Protein AF-A0A238BPV9-F1 (afdb_monomer_lite)

Sequence (328 aa):
MHSPPRKTTVKEQADWKIPPCISNWKNPKGFTIALDKRLAADGRGLQQVHINENFAKLAESLYLADRTAREAVETRAQMERRVAQNKKVEQEEKMRAMAAKARLISRFSENVKEMNLLKMIAQERTILKKVHEDDSVNQEARERDQIRRDRLDEHRRERNIARNNPDKLDRFKKGRERDISEKIALGLPDARARHHETQFDQRLFDQSKGLDSGGIDDETYSAYDKPWRAQDNIQQHIYRPSKNLDKDLYGDDLDRIISTNRFVPDKGFSGTEPGAARNVGPVEFEKEEEDIFGLGQLLQSAKESGKELKKRATDGADEGSSSSKKRR

Organism: NCBI:txid387005

Secondary structure (DSSP, 8-state):
-PPPPPPPPHHHHHHT-PPP---SS--TT-----HHHHHTT-GGGT------THHHHHHHHHHHHHHHHHHHHHHHHHHHHHHHHHHHHHHHHHHHHHHHHHHHHHHHHHHHHHHHHHHHHHHHHHHTTS----SSHHHHHHHHHHHHHHHHHHHHHHHHHHHH-HHHHHHHHHHHS--HHHHHHTT---TT---SSPPPPGGGTT-GGGTSSS---TTS----SS-SS-GGGHHHHS----TTHHHHHHTTHHHHHHHSTT---SSPPTT--TTS----SS-PPP--SS-TT-HHHHHHHHHHHHHHHHHTTTS-------------

Foldseek 3Di:
DDDDDDDDDPVNVVVPDDDDDDALPDDPPPDDDDPCVNCVPVCPVVDDDDDDCVVVVVVVVVVVVVVVVVVVVVVVVVVVVVVVVVVVVVVVVVVVVVVVVVVVVVVVVVVVVVVVVVVVVVVVVVCVVPDDDDDPPVPVVVVVVVVVVVVVVVVVVLVVCCVVDVVVSVVVVVVVPDDPVRCVVVVPDDPPPPVPDDDDDPVVVPDPPPPPPPDDDPPDPPPDPDDPDPPVCVVVVPDDDDPVVCCVVPNCVVVVVVPDPPDDDPDDDPPDDPDDDDDPDPDDDPDDPDPPPCVVVVVVVVVVVVVVVVVVVPPDDDDDDDDDDDDD

InterPro domains:
  IPR004015 SKI-interacting protein SKIP, SNW domain [PF02731] (1-103)
  IPR017862 SKI-interacting protein, SKIP [PTHR12096] (1-318)

Structure (mmCIF, N/CA/C/O backbone):
data_AF-A0A238BPV9-F1
#
_entry.id   AF-A0A238BPV9-F1
#
loop_
_atom_site.group_PDB
_atom_site.id
_atom_site.type_symbol
_atom_site.label_atom_id
_atom_site.label_alt_id
_atom_site.label_comp_id
_atom_site.label_asym_id
_atom_site.label_entity_id
_atom_site.label_seq_id
_atom_site.pdbx_PDB_ins_code
_atom_site.Cartn_x
_atom_site.Cartn_y
_atom_site.Cartn_z
_atom_site.occupancy
_atom_site.B_iso_or_equiv
_atom_site.auth_seq_id
_atom_site.auth_comp_id
_atom_site.auth_asym_id
_atom_site.auth_atom_id
_atom_site.pdbx_PDB_model_num
ATOM 1 N N . MET A 1 1 ? -19.197 -17.884 77.325 1.00 71.94 1 MET A N 1
ATOM 2 C CA . MET A 1 1 ? -19.787 -16.624 77.827 1.00 71.94 1 MET A CA 1
ATOM 3 C C . MET A 1 1 ? -19.470 -15.522 76.829 1.00 71.94 1 MET A C 1
ATOM 5 O O . MET A 1 1 ? -18.301 -15.185 76.699 1.00 71.94 1 MET A O 1
ATOM 9 N N . HIS A 1 2 ? -20.458 -15.021 76.083 1.00 85.69 2 HIS A N 1
ATOM 10 C CA . HIS A 1 2 ? -20.261 -13.867 75.195 1.00 85.69 2 HIS A CA 1
ATOM 11 C C . HIS A 1 2 ? -20.422 -12.567 75.986 1.00 85.69 2 HIS A C 1
ATOM 13 O O . HIS A 1 2 ? -21.196 -12.516 76.943 1.00 85.69 2 HIS A O 1
ATOM 19 N N . SER A 1 3 ? -19.681 -11.531 75.597 1.00 86.38 3 SER A N 1
ATOM 20 C CA . SER A 1 3 ? -19.859 -10.192 76.153 1.00 86.38 3 SER A CA 1
ATOM 21 C C . SER A 1 3 ? -21.250 -9.633 75.805 1.00 86.38 3 SER A C 1
ATOM 23 O O . SER A 1 3 ? -21.853 -10.064 74.816 1.00 86.38 3 SER A O 1
ATOM 25 N N . PRO A 1 4 ? -21.784 -8.686 76.602 1.00 87.88 4 PRO A N 1
ATOM 26 C CA . PRO A 1 4 ? -23.079 -8.076 76.325 1.00 87.88 4 PRO A CA 1
ATOM 27 C C . PRO A 1 4 ? -23.128 -7.446 74.922 1.00 87.88 4 PRO A C 1
ATOM 29 O O . PRO A 1 4 ? -22.147 -6.819 74.503 1.00 87.88 4 PRO A O 1
ATOM 32 N N . PRO A 1 5 ? -24.249 -7.584 74.192 1.00 83.88 5 PRO A N 1
ATOM 33 C CA . PRO A 1 5 ? -24.362 -7.095 72.826 1.00 83.88 5 PRO A CA 1
ATOM 34 C C . PRO A 1 5 ? -24.212 -5.572 72.787 1.00 83.88 5 PRO A C 1
ATOM 36 O O . PRO A 1 5 ? -24.955 -4.832 73.437 1.00 83.88 5 PRO A O 1
ATOM 39 N N . ARG A 1 6 ? -23.239 -5.098 72.005 1.00 87.38 6 ARG A N 1
ATOM 40 C CA . ARG A 1 6 ? -23.081 -3.672 71.707 1.00 87.38 6 ARG A CA 1
ATOM 41 C C . ARG A 1 6 ? -24.148 -3.268 70.693 1.00 87.38 6 ARG A C 1
ATOM 43 O O . ARG A 1 6 ? -24.387 -3.987 69.727 1.00 87.38 6 ARG A O 1
ATOM 50 N N . LYS A 1 7 ? -24.790 -2.120 70.909 1.00 87.88 7 LYS A N 1
ATOM 51 C CA . LYS A 1 7 ? -25.748 -1.572 69.944 1.00 87.88 7 LYS A CA 1
ATOM 52 C C . LYS A 1 7 ? -24.981 -1.069 68.724 1.00 87.88 7 LYS A C 1
ATOM 54 O O . LYS A 1 7 ? -24.097 -0.228 68.868 1.00 87.88 7 LYS A O 1
ATOM 59 N N . THR A 1 8 ? -25.327 -1.581 67.551 1.00 88.81 8 THR A N 1
ATOM 60 C CA . THR A 1 8 ? -24.789 -1.105 66.276 1.00 88.81 8 THR A CA 1
ATOM 61 C C . THR A 1 8 ? -25.247 0.322 66.022 1.00 88.81 8 THR A C 1
ATOM 63 O O . THR A 1 8 ? -26.405 0.670 66.278 1.00 88.81 8 THR A O 1
ATOM 66 N N . THR A 1 9 ? -24.351 1.154 65.501 1.00 94.19 9 THR A N 1
ATOM 67 C CA . THR A 1 9 ? -24.735 2.505 65.076 1.00 94.19 9 THR A CA 1
ATOM 68 C C . THR A 1 9 ? -25.420 2.465 63.709 1.00 94.19 9 THR A C 1
ATOM 70 O O . THR A 1 9 ? -25.176 1.567 62.905 1.00 94.19 9 THR A O 1
ATOM 73 N N . VAL A 1 10 ? -26.265 3.458 63.412 1.00 94.38 10 VAL A N 1
ATOM 74 C CA . VAL A 1 10 ? -26.935 3.565 62.099 1.00 94.38 10 VAL A CA 1
ATOM 75 C C . VAL A 1 10 ? -25.913 3.695 60.964 1.00 94.38 10 VAL A C 1
ATOM 77 O O . VAL A 1 10 ? -26.099 3.117 59.897 1.00 94.38 10 VAL A O 1
ATOM 80 N N . LYS A 1 11 ? -24.811 4.415 61.210 1.00 94.12 11 LYS A N 1
ATOM 81 C CA . LYS A 1 11 ? -23.711 4.574 60.253 1.00 94.12 11 LYS A CA 1
ATOM 82 C C . LYS A 1 11 ? -23.035 3.239 59.953 1.00 94.12 11 LYS A C 1
ATOM 84 O O . LYS A 1 11 ? -22.904 2.875 58.794 1.00 94.12 11 LYS A O 1
ATOM 89 N N . GLU A 1 12 ? -22.683 2.493 60.995 1.00 93.94 12 GLU A N 1
ATOM 90 C CA . GLU A 1 12 ? -22.090 1.164 60.853 1.00 93.94 12 GLU A CA 1
ATOM 91 C C . GLU A 1 12 ? -23.016 0.242 60.051 1.00 93.94 12 GLU A C 1
ATOM 93 O O . GLU A 1 12 ? -22.592 -0.372 59.080 1.00 93.94 12 GLU A O 1
ATOM 98 N N . GLN A 1 13 ? -24.314 0.227 60.354 1.00 92.88 13 GLN A N 1
ATOM 99 C CA . GLN A 1 13 ? -25.264 -0.578 59.589 1.00 92.88 13 GLN A CA 1
ATOM 100 C C . GLN A 1 13 ? -25.358 -0.173 58.103 1.00 92.88 13 GLN A C 1
ATOM 102 O O . GLN A 1 13 ? -25.577 -1.036 57.252 1.00 92.88 13 GLN A O 1
ATOM 107 N N . ALA A 1 14 ? -25.202 1.114 57.781 1.00 94.81 14 ALA A N 1
ATOM 108 C CA . ALA A 1 14 ? -25.209 1.604 56.404 1.00 94.81 14 ALA A CA 1
ATOM 109 C C . ALA A 1 14 ? -23.924 1.237 55.643 1.00 94.81 14 ALA A C 1
ATOM 111 O O . ALA A 1 14 ? -24.015 0.780 54.504 1.00 94.81 14 ALA A O 1
ATOM 112 N N . ASP A 1 15 ? -22.757 1.374 56.276 1.00 95.38 15 ASP A N 1
ATOM 113 C CA . ASP A 1 15 ? -21.455 1.045 55.679 1.00 95.38 15 ASP A CA 1
ATOM 114 C C . ASP A 1 15 ? -21.343 -0.459 55.357 1.00 95.38 15 ASP A C 1
ATOM 116 O O . ASP A 1 15 ? -20.729 -0.852 54.366 1.00 95.38 15 ASP A O 1
ATOM 120 N N . TRP A 1 16 ? -22.008 -1.309 56.148 1.00 94.31 16 TRP A N 1
ATOM 121 C CA . TRP A 1 16 ? -22.082 -2.758 55.926 1.00 94.31 16 TRP A CA 1
ATOM 122 C C . TRP A 1 16 ? -23.192 -3.195 54.954 1.00 94.31 16 TRP A C 1
ATOM 124 O O . TRP A 1 16 ? -23.435 -4.394 54.780 1.00 94.31 16 TRP A O 1
ATOM 134 N N . LYS A 1 17 ? -23.879 -2.258 54.288 1.00 95.69 17 LYS A N 1
ATOM 135 C CA . LYS A 1 17 ? -24.916 -2.594 53.309 1.00 95.69 17 LYS A CA 1
ATOM 136 C C . LYS A 1 17 ? -24.291 -3.016 51.980 1.00 95.69 17 LYS A C 1
ATOM 138 O O . LYS A 1 17 ? -23.898 -2.191 51.162 1.00 95.69 17 LYS A O 1
ATOM 143 N N . ILE A 1 18 ? -24.253 -4.325 51.752 1.00 94.25 18 ILE A N 1
ATOM 144 C CA . ILE A 1 18 ? -23.692 -4.927 50.538 1.00 94.25 18 ILE A CA 1
ATOM 145 C C . ILE A 1 18 ? -24.599 -4.618 49.326 1.00 94.25 18 ILE A C 1
ATOM 147 O O . ILE A 1 18 ? -25.790 -4.949 49.363 1.00 94.25 18 ILE A O 1
ATOM 151 N N . PRO A 1 19 ? -24.073 -4.006 48.244 1.00 92.00 19 PRO A N 1
ATOM 152 C CA . PRO A 1 19 ? -24.829 -3.791 47.013 1.00 92.00 19 PRO A CA 1
ATOM 153 C C . PRO A 1 19 ? -25.259 -5.111 46.350 1.00 92.00 19 PRO A C 1
ATOM 155 O O . PRO A 1 19 ? -24.541 -6.108 46.437 1.00 92.00 19 PRO A O 1
ATOM 158 N N . PRO A 1 20 ? -26.406 -5.144 45.647 1.00 90.56 20 PRO A N 1
ATOM 159 C CA . PRO A 1 20 ? -26.831 -6.339 44.930 1.00 90.56 20 PRO A CA 1
ATOM 160 C C . PRO A 1 20 ? -25.855 -6.684 43.796 1.00 90.56 20 PRO A C 1
ATOM 162 O O . PRO A 1 20 ? -25.443 -5.817 43.025 1.00 90.56 20 PRO A O 1
ATOM 165 N N . CYS A 1 21 ? -25.535 -7.970 43.653 1.00 90.12 21 CYS A N 1
ATOM 166 C CA . CYS A 1 21 ? -24.687 -8.458 42.571 1.00 90.12 21 CYS A CA 1
ATOM 167 C C . CYS A 1 21 ? -25.476 -8.512 41.257 1.00 90.12 21 CYS A C 1
ATOM 169 O O . CYS A 1 21 ? -26.297 -9.407 41.047 1.00 90.12 21 CYS A O 1
ATOM 171 N N . ILE A 1 22 ? -25.208 -7.569 40.358 1.00 90.69 22 ILE A N 1
ATOM 172 C CA . ILE A 1 22 ? -25.745 -7.565 38.997 1.00 90.69 22 ILE A CA 1
ATOM 173 C C . ILE A 1 22 ? -24.659 -8.112 38.080 1.00 90.69 22 ILE A C 1
ATOM 175 O O . ILE A 1 22 ? -23.591 -7.521 37.954 1.00 90.69 22 ILE A O 1
ATOM 179 N N . SER A 1 23 ? -24.912 -9.268 37.466 1.00 89.31 23 SER A N 1
ATOM 180 C CA . SER A 1 23 ? -23.938 -9.897 36.575 1.00 89.31 23 SER A CA 1
ATOM 181 C C . SER A 1 23 ? -24.230 -9.576 35.109 1.00 89.31 23 SER A C 1
ATOM 183 O O . SER A 1 23 ? -25.389 -9.564 34.690 1.00 89.31 23 SER A O 1
ATOM 185 N N . ASN A 1 24 ? -23.172 -9.402 34.312 1.00 89.50 24 ASN A N 1
ATOM 186 C CA . ASN A 1 24 ? -23.285 -9.217 32.862 1.00 89.50 24 ASN A CA 1
ATOM 187 C C . ASN A 1 24 ? -23.600 -10.521 32.102 1.00 89.50 24 ASN A C 1
ATOM 189 O O . ASN A 1 24 ? -23.960 -10.464 30.930 1.00 89.50 24 ASN A O 1
ATOM 193 N N . TRP A 1 25 ? -23.510 -11.688 32.757 1.00 90.56 25 TRP A N 1
ATOM 194 C CA . TRP A 1 25 ? -23.661 -13.004 32.112 1.00 90.56 25 TRP A CA 1
ATOM 195 C C . TRP A 1 25 ? -24.907 -13.792 32.523 1.00 90.56 25 TRP A C 1
ATOM 197 O O . TRP A 1 25 ? -25.399 -14.606 31.744 1.00 90.56 25 TRP A O 1
ATOM 207 N N . LYS A 1 26 ? -25.398 -13.633 33.755 1.00 92.50 26 LYS A N 1
ATOM 208 C CA . LYS A 1 26 ? -26.451 -14.480 34.335 1.00 92.50 26 LYS A CA 1
ATOM 209 C C . LYS A 1 26 ? -27.590 -13.645 34.915 1.00 92.50 26 LYS A C 1
ATOM 211 O O . LYS A 1 26 ? -27.380 -12.737 35.715 1.00 92.50 26 LYS A O 1
ATOM 216 N N . ASN A 1 27 ? -28.814 -14.023 34.552 1.00 93.50 27 ASN A N 1
ATOM 217 C CA . ASN A 1 27 ? -30.053 -13.491 35.116 1.00 93.50 27 ASN A CA 1
ATOM 218 C C . ASN A 1 27 ? -31.066 -14.633 35.326 1.00 93.50 27 ASN A C 1
ATOM 220 O O . ASN A 1 27 ? -32.015 -14.761 34.555 1.00 93.50 27 ASN A O 1
ATOM 224 N N . PRO A 1 28 ? -30.853 -15.507 36.327 1.00 94.44 28 PRO A N 1
ATOM 225 C CA . PRO A 1 28 ? -31.623 -16.746 36.471 1.00 94.44 28 PRO A CA 1
ATOM 226 C C . PRO A 1 28 ? -33.109 -16.507 36.766 1.00 94.44 28 PRO A C 1
ATOM 228 O O . PRO A 1 28 ? -33.943 -17.317 36.387 1.00 94.44 28 PRO A O 1
ATOM 231 N N . LYS A 1 29 ? -33.443 -15.394 37.430 1.00 94.00 29 LYS A N 1
ATOM 232 C CA . LYS A 1 29 ? -34.822 -15.014 37.773 1.00 94.00 29 LYS A CA 1
ATOM 233 C C . LYS A 1 29 ? -35.455 -14.045 36.766 1.00 94.00 29 LYS A C 1
ATOM 235 O O . LYS A 1 29 ? -36.568 -13.592 36.995 1.00 94.00 29 LYS A O 1
ATOM 240 N N . GLY A 1 30 ? -34.754 -13.704 35.681 1.00 93.69 30 GLY A N 1
ATOM 241 C CA . GLY A 1 30 ? -35.297 -12.852 34.621 1.00 93.69 30 GLY A CA 1
ATOM 242 C C . GLY A 1 30 ? -35.626 -11.417 35.047 1.00 93.69 30 GLY A C 1
ATOM 243 O O . GLY A 1 30 ? -36.506 -10.804 34.455 1.00 93.69 30 GLY A O 1
ATOM 244 N N . PHE A 1 31 ? -34.941 -10.851 36.049 1.00 93.88 31 PHE A N 1
ATOM 245 C CA . PHE A 1 31 ? -35.214 -9.482 36.496 1.00 93.88 31 PHE A CA 1
ATOM 246 C C . PHE A 1 31 ? -34.990 -8.460 35.370 1.00 93.88 31 PHE A C 1
ATOM 248 O O . PHE A 1 31 ? -33.976 -8.505 34.663 1.00 93.88 31 PHE A O 1
ATOM 255 N N . THR A 1 32 ? -35.907 -7.502 35.242 1.00 93.69 32 THR A N 1
ATOM 256 C CA . THR A 1 32 ? -35.753 -6.321 34.386 1.00 93.69 32 THR A CA 1
ATOM 257 C C . THR A 1 32 ? -34.842 -5.316 35.086 1.00 93.69 32 THR A C 1
ATOM 259 O O . THR A 1 32 ? -35.229 -4.689 36.069 1.00 93.69 32 THR A O 1
ATOM 262 N N . ILE A 1 33 ? -33.606 -5.195 34.603 1.00 90.94 33 ILE A N 1
ATOM 263 C CA . ILE A 1 33 ? -32.558 -4.353 35.197 1.00 90.94 33 ILE A CA 1
ATOM 264 C C . ILE A 1 33 ? -32.218 -3.245 34.202 1.00 90.94 33 ILE A C 1
ATOM 266 O O . ILE A 1 33 ? -31.944 -3.549 33.040 1.00 90.94 33 ILE A O 1
ATOM 270 N N . ALA A 1 34 ? -32.208 -1.995 34.666 1.00 92.44 34 ALA A N 1
ATOM 271 C CA . ALA A 1 34 ? -31.840 -0.832 33.864 1.00 92.44 34 ALA A CA 1
ATOM 272 C C . ALA A 1 34 ? -30.384 -0.904 33.354 1.00 92.44 34 ALA A C 1
ATOM 274 O O . ALA A 1 34 ? -29.519 -1.551 33.954 1.00 92.44 34 ALA A O 1
ATOM 275 N N . LEU A 1 35 ? -30.118 -0.254 32.217 1.00 89.25 35 LEU A N 1
ATOM 276 C CA . LEU A 1 35 ? -28.829 -0.332 31.518 1.00 89.25 35 LEU A CA 1
ATOM 277 C C . LEU A 1 35 ? -27.679 0.263 32.330 1.00 89.25 35 LEU A C 1
ATOM 279 O O . LEU A 1 35 ? -26.598 -0.319 32.360 1.00 89.25 35 LEU A O 1
ATOM 283 N N . ASP A 1 36 ? -27.924 1.368 33.032 1.00 89.62 36 ASP A N 1
ATOM 284 C CA . ASP A 1 36 ? -26.950 2.013 33.914 1.00 89.62 36 ASP A CA 1
ATOM 285 C C . ASP A 1 36 ? -26.440 1.038 34.983 1.00 89.62 36 ASP A C 1
ATOM 287 O O . ASP A 1 36 ? -25.242 0.956 35.221 1.00 89.62 36 ASP A O 1
ATOM 291 N N . LYS A 1 37 ? -27.326 0.230 35.579 1.00 90.69 37 LYS A N 1
ATOM 292 C CA . LYS A 1 37 ? -26.957 -0.746 36.614 1.00 90.69 37 LYS A CA 1
ATOM 293 C C . LYS A 1 37 ? -26.216 -1.962 36.069 1.00 90.69 37 LYS A C 1
ATOM 295 O O . LYS A 1 37 ? -25.414 -2.542 36.794 1.00 90.69 37 LYS A O 1
ATOM 300 N N . ARG A 1 38 ? -26.458 -2.345 34.813 1.00 86.94 38 ARG A N 1
ATOM 301 C CA . ARG A 1 38 ? -25.677 -3.395 34.135 1.00 86.94 38 ARG A CA 1
ATOM 302 C C . ARG A 1 38 ? -24.291 -2.888 33.739 1.00 86.94 38 ARG A C 1
ATOM 304 O O . ARG A 1 38 ? -23.301 -3.582 33.929 1.00 86.94 38 ARG A O 1
ATOM 311 N N . LEU A 1 39 ? -24.220 -1.659 33.235 1.00 85.31 39 LEU A N 1
ATOM 312 C CA . LEU A 1 39 ? -22.980 -1.055 32.757 1.00 85.31 39 LEU A CA 1
ATOM 313 C C . LEU A 1 39 ? -22.114 -0.484 33.891 1.00 85.31 39 LEU A C 1
ATOM 315 O O . LEU A 1 39 ? -20.919 -0.304 33.709 1.00 85.31 39 LEU A O 1
ATOM 319 N N . ALA A 1 40 ? -22.674 -0.244 35.078 1.00 81.75 40 ALA A N 1
ATOM 320 C CA . ALA A 1 40 ? -21.948 0.337 36.210 1.00 81.75 40 ALA A CA 1
ATOM 321 C C . ALA A 1 40 ? -20.712 -0.471 36.643 1.00 81.75 40 ALA A C 1
ATOM 323 O O . ALA A 1 40 ? -19.739 0.110 37.115 1.00 81.75 40 ALA A O 1
ATOM 324 N N . ALA A 1 41 ? -20.742 -1.799 36.490 1.00 72.62 41 ALA A N 1
ATOM 325 C CA . ALA A 1 41 ? -19.616 -2.676 36.826 1.00 72.62 41 ALA A CA 1
ATOM 326 C C . ALA A 1 41 ? -18.613 -2.844 35.673 1.00 72.62 41 ALA A C 1
ATOM 328 O O . ALA A 1 41 ? -17.598 -3.527 35.814 1.00 72.62 41 ALA A O 1
ATOM 329 N N . ASP A 1 42 ? -18.901 -2.254 34.516 1.00 75.38 42 ASP A N 1
ATOM 330 C CA . ASP A 1 42 ? -18.072 -2.352 33.333 1.00 75.38 42 ASP A CA 1
ATOM 331 C C . ASP A 1 42 ? -16.910 -1.356 33.429 1.00 75.38 42 ASP A C 1
ATOM 333 O O . ASP A 1 42 ? -16.931 -0.259 32.872 1.00 75.38 42 ASP A O 1
ATOM 337 N N . GLY A 1 43 ? -15.874 -1.744 34.177 1.00 76.25 43 GLY A N 1
ATOM 338 C CA . GLY A 1 43 ? -14.659 -0.953 34.415 1.00 76.25 43 GLY A CA 1
ATOM 339 C C . GLY A 1 43 ? -13.900 -0.519 33.151 1.00 76.25 43 GLY A C 1
ATOM 340 O O . GLY A 1 43 ? -12.915 0.207 33.258 1.00 76.25 43 GLY A O 1
ATOM 341 N N . ARG A 1 44 ? -14.373 -0.894 31.953 1.00 77.88 44 ARG A N 1
ATOM 342 C CA . ARG A 1 44 ? -13.920 -0.370 30.656 1.00 77.88 44 ARG A CA 1
ATOM 343 C C . ARG A 1 44 ? -13.964 1.160 30.594 1.00 77.88 44 ARG A C 1
ATOM 345 O O . ARG A 1 44 ? -13.070 1.753 30.005 1.00 77.88 44 ARG A O 1
ATOM 352 N N . GLY A 1 45 ? -14.947 1.799 31.234 1.00 77.19 45 GLY A N 1
ATOM 353 C CA . GLY A 1 45 ? -15.033 3.266 31.312 1.00 77.19 45 GLY A CA 1
ATOM 354 C C . GLY A 1 45 ? -14.039 3.917 32.284 1.00 77.19 45 GLY A C 1
ATOM 355 O O . GLY A 1 45 ? -13.827 5.123 32.217 1.00 77.19 45 GLY A O 1
ATOM 356 N N . LEU A 1 46 ? -13.426 3.133 33.178 1.00 81.06 46 LEU A N 1
ATOM 357 C CA . LEU A 1 46 ? -12.434 3.603 34.152 1.00 81.06 46 LEU A CA 1
ATOM 358 C C . LEU A 1 46 ? -10.997 3.487 33.615 1.00 81.06 46 LEU A C 1
ATOM 360 O O . LEU A 1 46 ? -10.078 4.101 34.155 1.00 81.06 46 LEU A O 1
ATOM 364 N N . GLN A 1 47 ? -10.788 2.713 32.547 1.00 83.19 47 GLN A N 1
ATOM 365 C CA . GLN A 1 47 ? -9.473 2.536 31.948 1.00 83.19 47 GLN A CA 1
ATOM 366 C C . GLN A 1 47 ? -9.151 3.694 31.001 1.00 83.19 47 GLN A C 1
ATOM 368 O O . GLN A 1 47 ? -9.599 3.738 29.857 1.00 83.19 47 GLN A O 1
ATOM 373 N N . GLN A 1 48 ? -8.325 4.627 31.468 1.00 83.88 48 GLN A N 1
ATOM 374 C CA . GLN A 1 48 ? -7.769 5.665 30.609 1.00 83.88 48 GLN A CA 1
ATOM 375 C C . GLN A 1 48 ? -6.699 5.047 29.696 1.00 83.88 48 GLN A C 1
ATOM 377 O O . GLN A 1 48 ? -5.669 4.546 30.157 1.00 83.88 48 GLN A O 1
ATOM 382 N N . VAL A 1 49 ? -6.960 5.044 28.387 1.00 86.50 49 VAL A N 1
ATOM 383 C CA . VAL A 1 49 ? -6.011 4.556 27.380 1.00 86.50 49 VAL A CA 1
ATOM 384 C C . VAL A 1 49 ? -4.904 5.595 27.212 1.00 86.50 49 VAL A C 1
ATOM 386 O O . VAL A 1 49 ? -5.164 6.722 26.800 1.00 86.50 49 VAL A O 1
ATOM 389 N N . HIS A 1 50 ? -3.670 5.211 27.529 1.00 89.62 50 HIS A N 1
ATOM 390 C CA . HIS A 1 50 ? -2.474 6.030 27.334 1.00 89.62 50 HIS A CA 1
ATOM 391 C C . HIS A 1 50 ? -1.659 5.459 26.167 1.00 89.62 50 HIS A C 1
ATOM 393 O O . HIS A 1 50 ? -1.533 4.239 26.044 1.00 89.62 50 HIS A O 1
ATOM 399 N N . ILE A 1 51 ? -1.103 6.323 25.314 1.00 92.69 51 ILE A N 1
ATOM 400 C CA . ILE A 1 51 ? -0.304 5.922 24.145 1.00 92.69 51 ILE A CA 1
ATOM 401 C C . ILE A 1 51 ? 1.170 6.262 24.394 1.00 92.69 51 ILE A C 1
ATOM 403 O O . ILE A 1 51 ? 1.487 7.316 24.936 1.00 92.69 51 ILE A O 1
ATOM 407 N N . ASN A 1 52 ? 2.071 5.357 24.001 1.00 96.25 52 ASN A N 1
ATOM 408 C CA . ASN A 1 52 ? 3.520 5.514 24.153 1.00 96.25 52 ASN A CA 1
ATOM 409 C C . ASN A 1 52 ? 4.128 6.366 23.014 1.00 96.25 52 ASN A C 1
ATOM 411 O O . ASN A 1 52 ? 3.851 6.127 21.841 1.00 96.25 52 ASN A O 1
ATOM 415 N N . GLU A 1 53 ? 5.030 7.294 23.337 1.00 96.25 53 GLU A N 1
ATOM 416 C CA . GLU A 1 53 ? 5.762 8.127 22.366 1.00 96.25 53 GLU A CA 1
ATOM 417 C C . GLU A 1 53 ? 6.658 7.332 21.402 1.00 96.25 53 GLU A C 1
ATOM 419 O O . GLU A 1 53 ? 6.967 7.796 20.303 1.00 96.25 53 GLU A O 1
ATOM 424 N N . ASN A 1 54 ? 7.068 6.114 21.768 1.00 97.25 54 ASN A N 1
ATOM 425 C CA . ASN A 1 54 ? 7.858 5.255 20.883 1.00 97.25 54 ASN A CA 1
ATOM 426 C C . ASN A 1 54 ? 7.124 4.925 19.574 1.00 97.25 54 ASN A C 1
ATOM 428 O O . ASN A 1 54 ? 7.779 4.689 18.560 1.00 97.25 54 ASN A O 1
ATOM 432 N N . PHE A 1 55 ? 5.786 4.952 19.572 1.00 97.19 55 PHE A N 1
ATOM 433 C CA . PHE A 1 55 ? 5.004 4.788 18.347 1.00 97.19 55 PHE A CA 1
ATOM 434 C C . PHE A 1 55 ? 5.230 5.942 17.363 1.00 97.19 55 PHE A C 1
ATOM 436 O O . PHE A 1 55 ? 5.348 5.690 16.166 1.00 97.19 55 PHE A O 1
ATOM 443 N N . ALA A 1 56 ? 5.369 7.178 17.853 1.00 96.81 56 ALA A N 1
ATOM 444 C CA . ALA A 1 56 ? 5.665 8.333 17.007 1.00 96.81 56 ALA A CA 1
ATOM 445 C C . ALA A 1 56 ? 7.082 8.238 16.421 1.00 96.81 56 ALA A C 1
ATOM 447 O O . ALA A 1 56 ? 7.253 8.327 15.208 1.00 96.81 56 ALA A O 1
ATOM 448 N N . LYS A 1 57 ? 8.082 7.932 17.260 1.00 97.81 57 LYS A N 1
ATOM 449 C CA . LYS A 1 57 ? 9.480 7.749 16.821 1.00 97.81 57 LYS A CA 1
ATOM 450 C C . LYS A 1 57 ? 9.614 6.653 15.762 1.00 97.81 57 LYS A C 1
ATOM 452 O O . LYS A 1 57 ? 10.326 6.824 14.774 1.00 97.81 57 LYS A O 1
ATOM 457 N N . LEU A 1 58 ? 8.917 5.530 15.953 1.00 97.44 58 LEU A N 1
ATOM 458 C CA . LEU A 1 58 ? 8.887 4.447 14.974 1.00 97.44 58 LEU A CA 1
ATOM 459 C C . LEU A 1 58 ? 8.243 4.903 13.660 1.00 97.44 58 LEU A C 1
ATOM 461 O O . LEU A 1 58 ? 8.836 4.694 12.603 1.00 97.44 58 LEU A O 1
ATOM 465 N N . ALA A 1 59 ? 7.074 5.546 13.717 1.00 98.00 59 ALA A N 1
ATOM 466 C CA . ALA A 1 59 ? 6.388 6.037 12.524 1.00 98.00 59 ALA A CA 1
ATOM 467 C C . ALA A 1 59 ? 7.269 7.015 11.731 1.00 98.00 59 ALA A C 1
ATOM 469 O O . ALA A 1 59 ? 7.455 6.832 10.530 1.00 98.00 59 ALA A O 1
ATOM 470 N N . GLU A 1 60 ? 7.886 7.990 12.400 1.00 97.44 60 GLU A N 1
ATOM 471 C CA . GLU A 1 60 ? 8.793 8.952 11.767 1.00 97.44 60 GLU A CA 1
ATOM 472 C C . GLU A 1 60 ? 10.007 8.271 11.130 1.00 97.44 60 GLU A C 1
ATOM 474 O O . GLU A 1 60 ? 10.348 8.559 9.982 1.00 97.44 60 GLU A O 1
ATOM 479 N N . SER A 1 61 ? 10.634 7.319 11.832 1.00 98.25 61 SER A N 1
ATOM 480 C CA . SER A 1 61 ? 11.767 6.574 11.273 1.00 98.25 61 SER A CA 1
ATOM 481 C C . SER A 1 61 ? 11.390 5.797 10.009 1.00 98.25 61 SER A C 1
ATOM 483 O O . SER A 1 61 ? 12.161 5.786 9.050 1.00 98.25 61 SER A O 1
ATOM 485 N N . LEU A 1 62 ? 10.192 5.203 9.965 1.00 98.31 62 LEU A N 1
ATOM 486 C CA . LEU A 1 62 ? 9.699 4.482 8.793 1.00 98.31 62 LEU A CA 1
ATOM 487 C C . LEU A 1 62 ? 9.388 5.430 7.632 1.00 98.31 62 LEU A C 1
ATOM 489 O O . LEU A 1 62 ? 9.720 5.108 6.493 1.00 98.31 62 LEU A O 1
ATOM 493 N N . TYR A 1 63 ? 8.828 6.610 7.904 1.00 97.88 63 TYR A N 1
ATOM 494 C CA . TYR A 1 63 ? 8.609 7.634 6.878 1.00 97.88 63 TYR A CA 1
ATOM 495 C C . TYR A 1 63 ? 9.922 8.132 6.266 1.00 97.88 63 TYR A C 1
ATOM 497 O O . TYR A 1 63 ? 10.036 8.251 5.043 1.00 97.88 63 TYR A O 1
ATOM 505 N N . LEU A 1 64 ? 10.938 8.384 7.095 1.00 98.19 64 LEU A N 1
ATOM 506 C CA . LEU A 1 64 ? 12.270 8.762 6.618 1.00 98.19 64 LEU A CA 1
ATOM 507 C C . LEU A 1 64 ? 12.934 7.625 5.827 1.00 98.19 64 LEU A C 1
ATOM 509 O O . LEU A 1 64 ? 13.527 7.868 4.771 1.00 98.19 64 LEU A O 1
ATOM 513 N N . ALA A 1 65 ? 12.811 6.384 6.298 1.00 98.50 65 ALA A N 1
ATOM 514 C CA . ALA A 1 65 ? 13.331 5.213 5.601 1.00 98.50 65 ALA A CA 1
ATOM 515 C C . ALA A 1 65 ? 12.664 5.009 4.228 1.00 98.50 65 ALA A C 1
ATOM 517 O O . ALA A 1 65 ? 13.369 4.790 3.246 1.00 98.50 65 ALA A O 1
ATOM 518 N N . ASP A 1 66 ? 11.336 5.131 4.121 1.00 97.75 66 ASP A N 1
ATOM 519 C CA . ASP A 1 66 ? 10.635 5.001 2.834 1.00 97.75 66 ASP A CA 1
ATOM 520 C C . ASP A 1 66 ? 11.053 6.104 1.857 1.00 97.75 66 ASP A C 1
ATOM 522 O O . ASP A 1 66 ? 11.383 5.831 0.702 1.00 97.75 66 ASP A O 1
ATOM 526 N N . ARG A 1 67 ? 11.126 7.355 2.324 1.00 98.19 67 ARG A N 1
ATOM 527 C CA . ARG A 1 67 ? 11.559 8.475 1.484 1.00 98.19 67 ARG A CA 1
ATOM 528 C C . ARG A 1 67 ? 12.971 8.261 0.937 1.00 98.19 67 ARG A C 1
ATOM 530 O O . ARG A 1 67 ? 13.179 8.348 -0.272 1.00 98.19 67 ARG A O 1
ATOM 537 N N . THR A 1 68 ? 13.928 7.941 1.806 1.00 98.44 68 THR A N 1
ATOM 538 C CA . THR A 1 68 ? 15.320 7.697 1.391 1.00 98.44 68 THR A CA 1
ATOM 539 C C . THR A 1 68 ? 15.443 6.485 0.467 1.00 98.44 68 THR A C 1
ATOM 541 O O . THR A 1 68 ? 16.193 6.528 -0.510 1.00 98.44 68 THR A O 1
ATOM 544 N N . ALA A 1 69 ? 14.668 5.423 0.706 1.00 98.38 69 ALA A N 1
ATOM 545 C CA . ALA A 1 69 ? 14.631 4.259 -0.171 1.00 98.38 69 ALA A CA 1
ATOM 546 C C . ALA A 1 69 ? 14.102 4.612 -1.569 1.00 98.38 69 ALA A C 1
ATOM 548 O O . ALA A 1 69 ? 14.688 4.191 -2.569 1.00 98.38 69 ALA A O 1
ATOM 549 N N . ARG A 1 70 ? 13.037 5.416 -1.663 1.00 98.12 70 ARG A N 1
ATOM 550 C CA . ARG A 1 70 ? 12.485 5.874 -2.948 1.00 98.12 70 ARG A CA 1
ATOM 551 C C . ARG A 1 70 ? 13.478 6.732 -3.723 1.00 98.12 70 ARG A C 1
ATOM 553 O O . ARG A 1 70 ? 13.698 6.463 -4.902 1.00 98.12 70 ARG A O 1
ATOM 560 N N . GLU A 1 71 ? 14.123 7.692 -3.062 1.00 98.06 71 GLU A N 1
ATOM 561 C CA . GLU A 1 71 ? 15.165 8.533 -3.670 1.00 98.06 71 GLU A CA 1
ATOM 562 C C . GLU A 1 71 ? 16.342 7.673 -4.189 1.00 98.06 71 GLU A C 1
ATOM 564 O O . GLU A 1 71 ? 16.816 7.848 -5.316 1.00 98.06 71 GLU A O 1
ATOM 569 N N . ALA A 1 72 ? 16.777 6.664 -3.426 1.00 98.25 72 ALA A N 1
ATOM 570 C CA . ALA A 1 72 ? 17.832 5.737 -3.845 1.00 98.25 72 ALA A CA 1
ATOM 571 C C . ALA A 1 72 ? 17.422 4.848 -5.039 1.00 98.25 72 ALA A C 1
ATOM 573 O O . ALA A 1 72 ? 18.232 4.575 -5.931 1.00 98.25 72 ALA A O 1
ATOM 574 N N 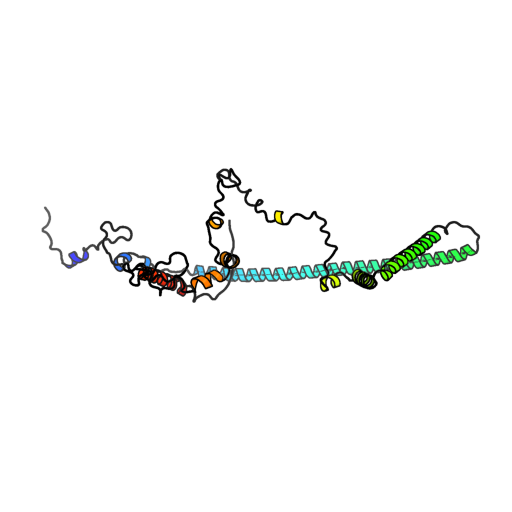. VAL A 1 73 ? 16.168 4.390 -5.080 1.00 98.38 73 VAL A N 1
ATOM 575 C CA . VAL A 1 73 ? 15.636 3.602 -6.203 1.00 98.38 73 VAL A CA 1
ATOM 576 C C . VAL A 1 73 ? 15.514 4.461 -7.457 1.00 98.38 73 VAL A C 1
ATOM 578 O O . VAL A 1 73 ? 15.905 4.021 -8.538 1.00 98.38 73 VAL A O 1
ATOM 581 N N . GLU A 1 74 ? 15.019 5.691 -7.327 1.00 97.94 74 GLU A N 1
ATOM 582 C CA . GLU A 1 74 ? 14.871 6.602 -8.456 1.00 97.94 74 GLU A CA 1
ATOM 583 C C . GLU A 1 74 ? 16.228 6.973 -9.057 1.00 97.94 74 GLU A C 1
ATOM 585 O O . GLU A 1 74 ? 16.425 6.845 -10.267 1.00 97.94 74 GLU A O 1
ATOM 590 N N . THR A 1 75 ? 17.195 7.359 -8.224 1.00 98.12 75 THR A N 1
ATOM 591 C CA . THR A 1 75 ? 18.553 7.688 -8.682 1.00 98.12 75 THR A CA 1
ATOM 592 C C . THR A 1 75 ? 19.219 6.501 -9.379 1.00 98.12 75 THR A C 1
ATOM 594 O O . THR A 1 75 ? 19.805 6.668 -10.453 1.00 98.12 75 THR A O 1
ATOM 597 N N . ARG A 1 76 ? 19.068 5.279 -8.849 1.00 98.06 76 ARG A N 1
ATOM 598 C CA . ARG A 1 76 ? 19.557 4.057 -9.507 1.00 98.06 76 ARG A CA 1
ATOM 599 C C . ARG A 1 76 ? 18.878 3.823 -10.853 1.00 98.06 76 ARG A C 1
ATOM 601 O O . ARG A 1 76 ? 19.569 3.603 -11.845 1.00 98.06 76 ARG A O 1
ATOM 608 N N . ALA A 1 77 ? 17.553 3.931 -10.914 1.00 98.19 77 ALA A N 1
ATOM 609 C CA . ALA A 1 77 ? 16.801 3.753 -12.153 1.00 98.19 77 ALA A CA 1
ATOM 610 C C . ALA A 1 77 ? 17.196 4.793 -13.217 1.00 98.19 77 ALA A C 1
ATOM 612 O O . ALA A 1 77 ? 17.324 4.462 -14.398 1.00 98.19 77 ALA A O 1
ATOM 613 N N . GLN A 1 78 ? 17.434 6.046 -12.820 1.00 97.62 78 GLN A N 1
ATOM 614 C CA . GLN A 1 78 ? 17.928 7.088 -13.722 1.00 97.62 78 GLN A CA 1
ATOM 615 C C . GLN A 1 78 ? 19.339 6.770 -14.244 1.00 97.62 78 GLN A C 1
ATOM 617 O O . GLN A 1 78 ? 19.590 6.914 -15.444 1.00 97.62 78 GLN A O 1
ATOM 622 N N . MET A 1 79 ? 20.249 6.294 -13.387 1.00 97.69 79 MET A N 1
ATOM 623 C CA . MET A 1 79 ? 21.589 5.874 -13.812 1.00 97.69 79 MET A CA 1
ATOM 624 C C . MET A 1 79 ? 21.548 4.679 -14.767 1.00 97.69 79 MET A C 1
ATOM 626 O O . MET A 1 79 ? 22.195 4.712 -15.813 1.00 97.69 79 MET A O 1
ATOM 630 N N . GLU A 1 80 ? 20.752 3.653 -14.466 1.00 97.12 80 GLU A N 1
ATOM 631 C CA . GLU A 1 80 ? 20.593 2.481 -15.333 1.00 97.12 80 GLU A CA 1
ATOM 632 C C . GLU A 1 80 ? 20.043 2.862 -16.711 1.00 97.12 80 GLU A C 1
ATOM 634 O O . GLU A 1 80 ? 20.554 2.392 -17.730 1.00 97.12 80 GLU A O 1
ATOM 639 N N . ARG A 1 81 ? 19.068 3.781 -16.770 1.00 97.44 81 ARG A N 1
ATOM 640 C CA . ARG A 1 81 ? 18.560 4.327 -18.039 1.00 97.44 81 ARG A CA 1
ATOM 641 C C . ARG A 1 81 ? 19.655 5.036 -18.834 1.00 97.44 81 ARG A C 1
ATOM 643 O O . ARG A 1 81 ? 19.767 4.786 -20.033 1.00 97.44 81 ARG A O 1
ATOM 650 N N . ARG A 1 82 ? 20.482 5.868 -18.190 1.00 97.50 82 ARG A N 1
ATOM 651 C CA . ARG A 1 82 ? 21.611 6.550 -18.852 1.00 97.50 82 ARG A CA 1
ATOM 652 C C . ARG A 1 82 ? 22.649 5.556 -19.370 1.00 97.50 82 ARG A C 1
ATOM 654 O O . ARG A 1 82 ? 23.083 5.668 -20.511 1.00 97.50 82 ARG A O 1
ATOM 661 N N . VAL A 1 83 ? 23.003 4.541 -18.582 1.00 97.88 83 VAL A N 1
ATOM 662 C CA . VAL A 1 83 ? 23.933 3.482 -19.011 1.00 97.88 83 VAL A CA 1
ATOM 663 C C . VAL A 1 83 ? 23.359 2.697 -20.192 1.00 97.88 83 VAL A C 1
ATOM 665 O O . VAL A 1 83 ? 24.079 2.416 -21.148 1.00 97.88 83 VAL A O 1
ATOM 668 N N . ALA A 1 84 ? 22.067 2.366 -20.166 1.00 97.62 84 ALA A N 1
ATOM 669 C CA . ALA A 1 84 ? 21.404 1.678 -21.269 1.00 97.62 84 ALA A CA 1
ATOM 670 C C . ALA A 1 84 ? 21.364 2.535 -22.546 1.00 97.62 84 ALA A C 1
ATOM 672 O O . ALA A 1 84 ? 21.612 2.014 -23.632 1.00 97.62 84 ALA A O 1
ATOM 673 N N . GLN A 1 85 ? 21.098 3.840 -22.429 1.00 96.44 85 GLN A N 1
ATOM 674 C CA . GLN A 1 85 ? 21.157 4.781 -23.552 1.00 96.44 85 GLN A CA 1
ATOM 675 C C . GLN A 1 85 ? 22.571 4.875 -24.131 1.00 96.44 85 GLN A C 1
ATOM 677 O O . GLN A 1 85 ? 22.736 4.697 -25.333 1.00 96.44 85 GLN A O 1
ATOM 682 N N . ASN A 1 86 ? 23.592 5.043 -23.288 1.00 97.50 86 ASN A N 1
ATOM 683 C CA . ASN A 1 86 ? 24.985 5.101 -23.735 1.00 97.50 86 ASN A CA 1
ATOM 684 C C . ASN A 1 86 ? 25.409 3.809 -24.447 1.00 97.50 86 ASN A C 1
ATOM 686 O O . ASN A 1 86 ? 26.016 3.868 -25.510 1.00 97.50 86 ASN A O 1
ATOM 690 N N . LYS A 1 87 ? 25.018 2.637 -23.923 1.00 96.88 87 LYS A N 1
ATOM 691 C CA . LYS A 1 87 ? 25.267 1.345 -24.586 1.00 96.88 87 LYS A CA 1
ATOM 692 C C . LYS A 1 87 ? 24.577 1.244 -25.947 1.00 96.88 87 LYS A C 1
ATOM 694 O O . LYS A 1 87 ? 25.165 0.702 -26.876 1.00 96.88 87 LYS A O 1
ATOM 699 N N . LYS A 1 88 ? 23.349 1.758 -26.082 1.00 97.50 88 LYS A N 1
ATOM 700 C CA . LYS A 1 88 ? 22.645 1.803 -27.375 1.00 97.50 88 LYS A CA 1
ATOM 701 C C . LYS A 1 88 ? 23.357 2.712 -28.377 1.00 97.50 88 LYS A C 1
ATOM 703 O O . LYS A 1 88 ? 23.526 2.304 -29.520 1.00 97.50 88 LYS A O 1
ATOM 708 N N . VAL A 1 89 ? 23.807 3.892 -27.946 1.00 97.12 89 VAL A N 1
ATOM 709 C CA . VAL A 1 89 ? 24.571 4.821 -28.797 1.00 97.12 89 VAL A CA 1
ATOM 710 C C . VAL A 1 89 ? 25.887 4.182 -29.244 1.00 97.12 89 VAL A C 1
ATOM 712 O O . VAL A 1 89 ? 26.180 4.169 -30.434 1.00 97.12 89 VAL A O 1
ATOM 715 N N . GLU A 1 90 ? 26.634 3.557 -28.331 1.00 97.44 90 GLU A N 1
ATOM 716 C CA . GLU A 1 90 ? 27.884 2.860 -28.664 1.00 97.44 90 GLU A CA 1
ATOM 717 C C . GLU A 1 90 ? 27.654 1.704 -29.656 1.00 97.44 90 GLU A C 1
ATOM 719 O O . GLU A 1 90 ? 28.442 1.488 -30.579 1.00 97.44 90 GLU A O 1
ATOM 724 N N . GLN A 1 91 ? 26.558 0.954 -29.497 1.00 96.00 91 GLN A N 1
ATOM 725 C CA . GLN A 1 91 ? 26.161 -0.077 -30.456 1.00 96.00 91 GLN A CA 1
ATOM 726 C C . GLN A 1 91 ? 25.820 0.526 -31.823 1.00 96.00 91 GLN A C 1
ATOM 728 O O . GLN A 1 91 ? 26.277 0.006 -32.840 1.00 96.00 91 GLN A O 1
ATOM 733 N N . GLU A 1 92 ? 25.069 1.627 -31.869 1.00 96.19 92 GLU A N 1
ATOM 734 C CA . GLU A 1 92 ? 24.737 2.313 -33.119 1.00 96.19 92 GLU A CA 1
ATOM 735 C C . GLU A 1 92 ? 25.994 2.831 -33.832 1.00 96.19 92 GLU A C 1
ATOM 737 O O . GLU A 1 92 ? 26.145 2.629 -35.037 1.00 96.19 92 GLU A O 1
ATOM 742 N N . GLU A 1 93 ? 26.938 3.425 -33.101 1.00 96.56 93 GLU A N 1
ATOM 743 C CA . GLU A 1 93 ? 28.217 3.885 -33.649 1.00 96.56 93 GLU A CA 1
ATOM 744 C C . GLU A 1 93 ? 29.056 2.730 -34.200 1.00 96.56 93 GLU A C 1
ATOM 746 O O . GLU A 1 93 ? 29.584 2.831 -35.312 1.00 96.56 93 GLU A O 1
ATOM 751 N N . LYS A 1 94 ? 29.129 1.598 -33.485 1.00 96.19 94 LYS A N 1
ATOM 752 C CA . LYS A 1 94 ? 29.801 0.382 -33.974 1.00 96.19 94 LYS A CA 1
ATOM 753 C C . LYS A 1 94 ? 29.167 -0.127 -35.268 1.00 96.19 94 LYS A C 1
ATOM 755 O O . LYS A 1 94 ? 29.887 -0.421 -36.226 1.00 96.19 94 LYS A O 1
ATOM 760 N N . MET A 1 95 ? 27.836 -0.186 -35.328 1.00 95.19 95 MET A N 1
ATOM 761 C CA . MET A 1 95 ? 27.102 -0.601 -36.529 1.00 95.19 95 MET A CA 1
ATOM 762 C C . MET A 1 95 ? 27.312 0.384 -37.685 1.00 95.19 95 MET A C 1
ATOM 764 O O . MET A 1 95 ? 27.531 -0.031 -38.824 1.00 95.19 95 MET A O 1
ATOM 768 N N . ARG A 1 96 ? 27.332 1.690 -37.400 1.00 95.81 96 ARG A N 1
ATOM 769 C CA . ARG A 1 96 ? 27.593 2.748 -38.384 1.00 95.81 96 ARG A CA 1
ATOM 770 C C . ARG A 1 96 ? 29.012 2.664 -38.943 1.00 95.81 96 ARG A C 1
ATOM 772 O O . ARG A 1 96 ? 29.190 2.747 -40.158 1.00 95.81 96 ARG A O 1
ATOM 779 N N . ALA A 1 97 ? 30.012 2.445 -38.092 1.00 95.31 97 ALA A N 1
ATOM 780 C CA . ALA A 1 97 ? 31.399 2.258 -38.510 1.00 95.31 97 ALA A CA 1
ATOM 781 C C . ALA A 1 97 ? 31.574 0.982 -39.349 1.00 95.31 97 ALA A C 1
ATOM 783 O O . ALA A 1 97 ? 32.270 1.005 -40.366 1.00 95.31 97 ALA A O 1
ATOM 784 N N . MET A 1 98 ? 30.915 -0.120 -38.972 1.00 93.38 98 MET A N 1
ATOM 785 C CA . MET A 1 98 ? 30.917 -1.360 -39.754 1.00 93.38 98 MET A CA 1
ATOM 786 C C . MET A 1 98 ? 30.267 -1.156 -41.129 1.00 93.38 98 MET A C 1
ATOM 788 O O . MET A 1 98 ? 30.847 -1.550 -42.138 1.00 93.38 98 MET A O 1
ATOM 792 N N . ALA A 1 99 ? 29.121 -0.473 -41.193 1.00 93.88 99 ALA A N 1
ATOM 793 C CA . ALA A 1 99 ? 28.459 -0.142 -42.452 1.00 93.88 99 ALA A CA 1
ATOM 794 C C . ALA A 1 99 ? 29.319 0.779 -43.337 1.00 93.88 99 ALA A C 1
ATOM 796 O O . ALA A 1 99 ? 29.398 0.571 -44.547 1.00 93.88 99 ALA A O 1
ATOM 797 N N . ALA A 1 100 ? 30.004 1.770 -42.755 1.00 93.44 100 ALA A N 1
ATOM 798 C CA . ALA A 1 100 ? 30.925 2.639 -43.487 1.00 93.44 100 ALA A CA 1
ATOM 799 C C . ALA A 1 100 ? 32.117 1.855 -44.062 1.00 93.44 100 ALA A C 1
ATOM 801 O O . ALA A 1 100 ? 32.444 2.016 -45.239 1.00 93.44 100 ALA A O 1
ATOM 802 N N . LYS A 1 101 ? 32.718 0.953 -43.270 1.00 92.81 101 LYS A N 1
ATOM 803 C CA . LYS A 1 101 ? 33.775 0.043 -43.741 1.00 92.81 101 LYS A CA 1
ATOM 804 C C . LYS A 1 101 ? 33.277 -0.871 -44.862 1.00 92.81 101 LYS A C 1
ATOM 806 O O . LYS A 1 101 ? 33.959 -0.992 -45.874 1.00 92.81 101 LYS A O 1
ATOM 811 N N . ALA A 1 102 ? 32.087 -1.458 -44.723 1.00 90.56 102 ALA A N 1
ATOM 812 C CA . ALA A 1 102 ? 31.481 -2.294 -45.759 1.00 90.56 102 ALA A CA 1
ATOM 813 C C . ALA A 1 102 ? 31.266 -1.512 -47.065 1.00 90.56 102 ALA A C 1
ATOM 815 O O . ALA A 1 102 ? 31.655 -1.988 -48.125 1.00 90.56 102 ALA A O 1
ATOM 816 N N . ARG A 1 103 ? 30.751 -0.274 -46.993 1.00 87.94 103 ARG A N 1
ATOM 817 C CA . ARG A 1 103 ? 30.603 0.610 -48.165 1.00 87.94 103 ARG A CA 1
ATOM 818 C C . ARG A 1 103 ? 31.942 0.933 -48.832 1.00 87.94 103 ARG A C 1
ATOM 820 O O . ARG A 1 103 ? 32.004 0.966 -50.057 1.00 87.94 103 ARG A O 1
ATOM 827 N N . LEU A 1 104 ? 33.005 1.159 -48.055 1.00 85.62 104 LEU A N 1
ATOM 828 C CA . LEU A 1 104 ? 34.351 1.389 -48.592 1.00 85.62 104 LEU A CA 1
ATOM 829 C C . LEU A 1 104 ? 34.866 0.135 -49.312 1.00 85.62 104 LEU A C 1
ATOM 831 O O . LEU A 1 104 ? 35.319 0.237 -50.446 1.00 85.62 104 LEU A O 1
ATOM 835 N N . ILE A 1 105 ? 34.729 -1.047 -48.703 1.00 82.88 105 ILE A N 1
ATOM 836 C CA . ILE A 1 105 ? 35.127 -2.321 -49.321 1.00 82.88 105 ILE A CA 1
ATOM 837 C C . ILE A 1 105 ? 34.330 -2.585 -50.602 1.00 82.88 105 ILE A C 1
ATOM 839 O O . ILE A 1 105 ? 34.928 -2.972 -51.601 1.00 82.88 105 ILE A O 1
ATOM 843 N N . SER A 1 106 ? 33.015 -2.342 -50.617 1.00 78.19 106 SER A N 1
ATOM 844 C CA . SER A 1 106 ? 32.194 -2.467 -51.828 1.00 78.19 106 SER A CA 1
ATOM 845 C C . SER A 1 106 ? 32.673 -1.528 -52.933 1.00 78.19 106 SER A C 1
ATOM 847 O O . SER A 1 106 ? 32.905 -1.995 -54.041 1.00 78.19 106 SER A O 1
ATOM 849 N N . ARG A 1 107 ? 32.936 -0.250 -52.622 1.00 76.69 107 ARG A N 1
ATOM 850 C CA . ARG A 1 107 ? 33.506 0.702 -53.592 1.00 76.69 107 ARG A CA 1
ATOM 851 C C . ARG A 1 107 ? 34.892 0.289 -54.077 1.00 76.69 107 ARG A C 1
ATOM 853 O O . ARG A 1 107 ? 35.199 0.415 -55.253 1.00 76.69 107 ARG A O 1
ATOM 860 N N . PHE A 1 108 ? 35.747 -0.212 -53.189 1.00 73.31 108 PHE A N 1
ATOM 861 C CA . PHE A 1 108 ? 37.065 -0.705 -53.576 1.00 73.31 108 PHE A CA 1
ATOM 862 C C . PHE A 1 108 ? 36.952 -1.948 -54.465 1.00 73.31 108 PHE A C 1
ATOM 864 O O . PHE A 1 108 ? 37.660 -2.050 -55.457 1.00 73.31 108 PHE A O 1
ATOM 871 N N . SER A 1 109 ? 36.034 -2.869 -54.160 1.00 73.62 109 SER A N 1
ATOM 872 C CA . SER A 1 109 ? 35.747 -4.040 -54.993 1.00 73.62 109 SER A CA 1
ATOM 873 C C . SER A 1 109 ? 35.191 -3.645 -56.361 1.00 73.62 109 SER A C 1
ATOM 875 O O . SER A 1 109 ? 35.607 -4.226 -57.358 1.00 73.62 109 SER A O 1
ATOM 877 N N . GLU A 1 110 ? 34.307 -2.649 -56.429 1.00 72.00 110 GLU A N 1
ATOM 878 C CA . GLU A 1 110 ? 33.840 -2.052 -57.685 1.00 72.00 110 GLU A CA 1
ATOM 879 C C . GLU A 1 110 ? 35.010 -1.459 -58.476 1.00 72.00 110 GLU A C 1
ATOM 881 O O . GLU A 1 110 ? 35.213 -1.853 -59.619 1.00 72.00 110 GLU A O 1
ATOM 886 N N . ASN A 1 111 ? 35.865 -0.646 -57.849 1.00 69.81 111 ASN A N 1
ATOM 887 C CA . ASN A 1 111 ? 37.053 -0.082 -58.499 1.00 69.81 111 ASN A CA 1
ATOM 888 C C . ASN A 1 111 ? 38.053 -1.163 -58.951 1.00 69.81 111 ASN A C 1
ATOM 890 O O . ASN A 1 111 ? 38.696 -1.021 -59.987 1.00 69.81 111 ASN A O 1
ATOM 894 N N . VAL A 1 112 ? 38.207 -2.259 -58.199 1.00 71.00 112 VAL A N 1
ATOM 895 C CA . VAL A 1 112 ? 39.055 -3.401 -58.586 1.00 71.00 112 VAL A CA 1
ATOM 896 C C . VAL A 1 112 ? 38.438 -4.167 -59.753 1.00 71.00 112 VAL A C 1
ATOM 898 O O . VAL A 1 112 ? 39.168 -4.579 -60.652 1.00 71.00 112 VAL A O 1
ATOM 901 N N . LYS A 1 113 ? 37.111 -4.339 -59.785 1.00 68.62 113 LYS A N 1
ATOM 902 C CA . LYS A 1 113 ? 36.402 -4.906 -60.940 1.00 68.62 113 LYS A CA 1
ATOM 903 C C . LYS A 1 113 ? 36.545 -4.006 -62.164 1.00 68.62 113 LYS A C 1
ATOM 905 O O . LYS A 1 113 ? 36.851 -4.528 -63.227 1.00 68.62 113 LYS A O 1
ATOM 910 N N . GLU A 1 114 ? 36.419 -2.687 -62.017 1.00 64.62 114 GLU A N 1
ATOM 911 C CA . GLU A 1 114 ? 36.669 -1.721 -63.094 1.00 64.62 114 GLU A CA 1
ATOM 912 C C . GLU A 1 114 ? 38.119 -1.776 -63.582 1.00 64.62 114 GLU A C 1
ATOM 914 O O . GLU A 1 114 ? 38.360 -1.837 -64.783 1.00 64.62 114 GLU A O 1
ATOM 919 N N . MET A 1 115 ? 39.097 -1.830 -62.674 1.00 64.69 115 MET A N 1
ATOM 920 C CA . MET A 1 115 ? 40.517 -1.945 -63.024 1.00 64.69 115 MET A CA 1
ATOM 921 C C . MET A 1 115 ? 40.849 -3.280 -63.695 1.00 64.69 115 MET A C 1
ATOM 923 O O . MET A 1 115 ? 41.654 -3.317 -64.625 1.00 64.69 115 MET A O 1
ATOM 927 N N . ASN A 1 116 ? 40.233 -4.378 -63.258 1.00 67.81 116 ASN A N 1
ATOM 928 C CA . ASN A 1 116 ? 40.378 -5.677 -63.908 1.00 67.81 116 ASN A CA 1
ATOM 929 C C . ASN A 1 116 ? 39.682 -5.707 -65.273 1.00 67.81 116 ASN A C 1
ATOM 931 O O . ASN A 1 116 ? 40.256 -6.249 -66.209 1.00 67.81 116 ASN A O 1
ATOM 935 N N . LEU A 1 117 ? 38.519 -5.066 -65.425 1.00 66.50 117 LEU A N 1
ATOM 936 C CA . LEU A 1 117 ? 37.845 -4.892 -66.714 1.00 66.50 117 LEU A CA 1
ATOM 937 C C . LEU A 1 117 ? 38.712 -4.065 -67.677 1.00 66.50 117 LEU A C 1
ATOM 939 O O . LEU A 1 117 ? 38.905 -4.455 -68.823 1.00 66.50 117 LEU A O 1
ATOM 943 N N . LEU A 1 118 ? 39.320 -2.975 -67.201 1.00 66.88 118 LEU A N 1
ATOM 944 C CA . LEU A 1 118 ? 40.267 -2.162 -67.970 1.00 66.88 118 LEU A CA 1
ATOM 945 C C . LEU A 1 118 ? 41.519 -2.948 -68.377 1.00 66.88 118 LEU A C 1
ATOM 947 O O . LEU A 1 118 ? 41.964 -2.833 -69.518 1.00 66.88 118 LEU A O 1
ATOM 951 N N . LYS A 1 119 ? 42.073 -3.775 -67.481 1.00 67.19 119 LYS A N 1
ATOM 952 C CA . LYS A 1 119 ? 43.185 -4.684 -67.807 1.00 67.19 119 LYS A CA 1
ATOM 953 C C . LYS A 1 119 ? 42.778 -5.755 -68.811 1.00 67.19 119 LYS A C 1
ATOM 955 O O . LYS A 1 119 ? 43.577 -6.060 -69.688 1.00 67.19 119 LYS A O 1
ATOM 960 N N . MET A 1 120 ? 41.558 -6.279 -68.714 1.00 61.94 120 MET A N 1
ATOM 961 C CA . MET A 1 120 ? 41.020 -7.258 -69.654 1.00 61.94 120 MET A CA 1
ATOM 962 C C . MET A 1 120 ? 40.839 -6.638 -71.041 1.00 61.94 120 MET A C 1
ATOM 964 O O . MET A 1 120 ? 41.317 -7.213 -72.004 1.00 61.94 120 MET A O 1
ATOM 968 N N . ILE A 1 121 ? 40.288 -5.422 -71.142 1.00 65.62 121 ILE A N 1
ATOM 969 C CA . ILE A 1 121 ? 40.159 -4.668 -72.405 1.00 65.62 121 ILE A CA 1
ATOM 970 C C . ILE A 1 121 ? 41.538 -4.311 -72.984 1.00 65.62 121 ILE A C 1
ATOM 972 O O . ILE A 1 121 ? 41.753 -4.365 -74.197 1.00 65.62 121 ILE A O 1
ATOM 976 N N . ALA A 1 122 ? 42.506 -3.945 -72.137 1.00 62.66 122 ALA A N 1
ATOM 977 C CA . ALA A 1 122 ? 43.880 -3.702 -72.570 1.00 62.66 122 ALA A CA 1
ATOM 978 C C . ALA A 1 122 ? 44.549 -4.994 -73.070 1.00 62.66 122 ALA A C 1
ATOM 980 O O . ALA A 1 122 ? 45.213 -4.968 -74.106 1.00 62.66 122 ALA A O 1
ATOM 981 N N . GLN A 1 123 ? 44.325 -6.123 -72.389 1.00 57.47 123 GLN A N 1
ATOM 982 C CA . GLN A 1 123 ? 44.755 -7.439 -72.851 1.00 57.47 123 GLN A CA 1
ATOM 983 C C . GLN A 1 123 ? 44.065 -7.821 -74.163 1.00 57.47 123 GLN A C 1
ATOM 985 O O . GLN A 1 123 ? 44.762 -8.218 -75.087 1.00 57.47 123 GLN A O 1
ATOM 990 N N . GLU A 1 124 ? 42.761 -7.594 -74.314 1.00 54.38 124 GLU A N 1
ATOM 991 C CA . GLU A 1 124 ? 42.000 -7.793 -75.555 1.00 54.38 124 GLU A CA 1
ATOM 992 C C . GLU A 1 124 ? 42.579 -6.974 -76.710 1.00 54.38 124 GLU A C 1
ATOM 994 O O . GLU A 1 124 ? 42.783 -7.498 -77.801 1.00 54.38 124 GLU A O 1
ATOM 999 N N . ARG A 1 125 ? 42.962 -5.713 -76.471 1.00 54.34 125 ARG A N 1
ATOM 1000 C CA . ARG A 1 125 ? 43.665 -4.889 -77.470 1.00 54.34 125 ARG A CA 1
ATOM 1001 C C . ARG A 1 125 ? 45.054 -5.426 -77.821 1.00 54.34 125 ARG A C 1
ATOM 1003 O O . ARG A 1 125 ? 45.495 -5.250 -78.955 1.00 54.34 125 ARG A O 1
ATOM 1010 N N . THR A 1 126 ? 45.746 -6.080 -76.888 1.00 51.81 126 THR A N 1
ATOM 1011 C CA . THR A 1 126 ? 47.034 -6.741 -77.171 1.00 51.81 126 THR A CA 1
ATOM 1012 C C . THR A 1 126 ? 46.878 -8.123 -77.818 1.00 51.81 126 THR A C 1
ATOM 1014 O O . THR A 1 126 ? 47.742 -8.523 -78.597 1.00 51.81 126 THR A O 1
ATOM 1017 N N . ILE A 1 127 ? 45.766 -8.819 -77.567 1.00 46.81 127 ILE A N 1
ATOM 1018 C CA . ILE A 1 127 ? 45.431 -10.147 -78.104 1.00 46.81 127 ILE A CA 1
ATOM 1019 C C . ILE A 1 127 ? 44.801 -10.033 -79.502 1.00 46.81 127 ILE A C 1
ATOM 1021 O O . ILE A 1 127 ? 45.072 -10.864 -80.358 1.00 46.81 127 ILE A O 1
ATOM 1025 N N . LEU A 1 128 ? 44.129 -8.924 -79.832 1.00 45.28 128 LEU A N 1
ATOM 1026 C CA . LEU A 1 128 ? 43.713 -8.580 -81.205 1.00 45.28 128 LEU A CA 1
ATOM 1027 C C . LEU A 1 128 ? 44.888 -8.408 -82.191 1.00 45.28 128 LEU A C 1
ATOM 1029 O O . LEU A 1 128 ? 44.671 -8.274 -83.393 1.00 45.28 128 LEU A O 1
ATOM 1033 N N . LYS A 1 129 ? 46.140 -8.458 -81.712 1.00 44.59 129 LYS A N 1
ATOM 1034 C CA . LYS A 1 129 ? 47.356 -8.523 -82.541 1.00 44.59 129 LYS A CA 1
ATOM 1035 C C . LYS A 1 129 ? 47.935 -9.942 -82.691 1.00 44.59 129 LYS A C 1
ATOM 1037 O O . LYS A 1 129 ? 48.942 -10.108 -83.376 1.00 44.59 129 LYS A O 1
ATOM 1042 N N . LYS A 1 130 ? 47.311 -10.960 -82.088 1.00 40.66 130 LYS A N 1
ATOM 1043 C CA . LYS A 1 130 ? 47.655 -12.387 -82.198 1.00 40.66 130 LYS A CA 1
ATOM 1044 C C . LYS A 1 130 ? 46.382 -13.259 -82.143 1.00 40.66 130 LYS A C 1
ATOM 1046 O O . LYS A 1 130 ? 46.025 -13.755 -81.090 1.00 40.66 130 LYS A O 1
ATOM 1051 N N . VAL A 1 131 ? 45.762 -13.434 -83.314 1.00 34.91 131 VAL A N 1
ATOM 1052 C CA . VAL A 1 131 ? 45.143 -14.682 -83.826 1.00 34.91 131 VAL A CA 1
ATOM 1053 C C . VAL A 1 131 ? 44.116 -15.426 -82.930 1.00 34.91 131 VAL A C 1
ATOM 1055 O O . VAL A 1 131 ? 44.502 -16.101 -81.992 1.00 34.91 131 VAL A O 1
ATOM 1058 N N . HIS A 1 132 ? 42.840 -15.354 -83.350 1.00 37.84 132 HIS A N 1
ATOM 1059 C CA . HIS A 1 132 ? 41.882 -16.453 -83.651 1.00 37.84 132 HIS A CA 1
ATOM 1060 C C . HIS A 1 132 ? 41.479 -17.536 -82.604 1.00 37.84 132 HIS A C 1
ATOM 1062 O O . HIS A 1 132 ? 42.327 -18.118 -81.942 1.00 37.84 132 HIS A O 1
ATOM 1068 N N . GLU A 1 133 ? 40.168 -17.854 -82.641 1.00 37.62 133 GLU A N 1
ATOM 1069 C CA . GLU A 1 133 ? 39.392 -19.010 -82.109 1.00 37.62 133 GLU A CA 1
ATOM 1070 C C . GLU A 1 133 ? 38.964 -18.980 -80.625 1.00 37.62 133 GLU A C 1
ATOM 1072 O O . GLU A 1 133 ? 39.782 -18.942 -79.714 1.00 37.62 133 GLU A O 1
ATOM 1077 N N . ASP A 1 134 ? 37.683 -18.719 -80.321 1.00 44.91 134 ASP A N 1
ATOM 1078 C CA . ASP A 1 134 ? 36.466 -19.572 -80.414 1.00 44.91 134 ASP A CA 1
ATOM 1079 C C . ASP A 1 134 ? 36.335 -20.539 -79.225 1.00 44.91 134 ASP A C 1
ATOM 1081 O O . ASP A 1 134 ? 36.849 -21.645 -79.277 1.00 44.91 134 ASP A O 1
ATOM 1085 N N . ASP A 1 135 ? 35.646 -20.091 -78.154 1.00 49.75 135 ASP A N 1
ATOM 1086 C CA . ASP A 1 135 ? 34.837 -20.970 -77.271 1.00 49.75 135 ASP A CA 1
ATOM 1087 C C . ASP A 1 135 ? 34.043 -20.263 -76.134 1.00 49.75 135 ASP A C 1
ATOM 1089 O O . ASP A 1 135 ? 33.264 -20.910 -75.432 1.00 49.75 135 ASP A O 1
ATOM 1093 N N . SER A 1 136 ? 34.125 -18.934 -75.937 1.00 47.19 136 SER A N 1
ATOM 1094 C CA . SER A 1 136 ? 33.376 -18.250 -74.846 1.00 47.19 136 SER A CA 1
ATOM 1095 C C . SER A 1 136 ? 31.989 -17.690 -75.224 1.00 47.19 136 SER A C 1
ATOM 1097 O O . SER A 1 136 ? 31.234 -17.259 -74.353 1.00 47.19 136 SER A O 1
ATOM 1099 N N . VAL A 1 137 ? 31.599 -17.725 -76.504 1.00 51.06 137 VAL A N 1
ATOM 1100 C CA . VAL A 1 137 ? 30.403 -17.020 -77.027 1.00 51.06 137 VAL A CA 1
ATOM 1101 C C . VAL A 1 137 ? 29.075 -17.742 -76.707 1.00 51.06 137 VAL A C 1
ATOM 1103 O O . VAL A 1 137 ? 27.994 -17.152 -76.775 1.00 51.06 137 VAL A O 1
ATOM 1106 N N . ASN A 1 138 ? 29.114 -19.019 -76.310 1.00 55.88 138 ASN A N 1
ATOM 1107 C CA . ASN A 1 138 ? 27.913 -19.866 -76.224 1.00 55.88 138 ASN A CA 1
ATOM 1108 C C . ASN A 1 138 ? 27.076 -19.670 -74.937 1.00 55.88 138 ASN A C 1
ATOM 1110 O O . ASN A 1 138 ? 25.889 -19.997 -74.919 1.00 55.88 138 ASN A O 1
ATOM 1114 N N . GLN A 1 139 ? 27.652 -19.134 -73.855 1.00 56.06 139 GLN A N 1
ATOM 1115 C CA . GLN A 1 139 ? 26.910 -18.892 -72.604 1.00 56.06 139 GLN A CA 1
ATOM 1116 C C . GLN A 1 139 ? 26.167 -17.551 -72.617 1.00 56.06 139 GLN A C 1
ATOM 1118 O O . GLN A 1 139 ? 24.977 -17.501 -72.306 1.00 56.06 139 GLN A O 1
ATOM 1123 N N . GLU A 1 140 ? 26.816 -16.487 -73.085 1.00 57.88 140 GLU A N 1
ATOM 1124 C CA . GLU A 1 140 ? 26.238 -15.140 -73.089 1.00 57.88 140 GLU A CA 1
ATOM 1125 C C . GLU A 1 140 ? 25.076 -14.995 -74.093 1.00 57.88 140 GLU A C 1
ATOM 1127 O O . GLU A 1 140 ? 24.097 -14.285 -73.844 1.00 57.88 140 GLU A O 1
ATOM 1132 N N . ALA A 1 141 ? 25.125 -15.724 -75.214 1.00 64.31 141 ALA A N 1
ATOM 1133 C CA . ALA A 1 141 ? 24.029 -15.764 -76.182 1.00 64.31 141 ALA A CA 1
ATOM 1134 C C . ALA A 1 141 ? 22.745 -16.388 -75.593 1.00 64.31 141 ALA A C 1
ATOM 1136 O O . ALA A 1 141 ? 21.643 -15.902 -75.855 1.00 64.31 141 ALA A O 1
ATOM 1137 N N . ARG A 1 142 ? 22.877 -17.421 -74.745 1.00 67.69 142 ARG A N 1
ATOM 1138 C CA . ARG A 1 142 ? 21.736 -18.127 -74.130 1.00 67.69 142 ARG A CA 1
ATOM 1139 C C . ARG A 1 142 ? 21.028 -17.283 -73.076 1.00 67.69 142 ARG A C 1
ATOM 1141 O O . ARG A 1 142 ? 19.799 -17.258 -73.045 1.00 67.69 142 ARG A O 1
ATOM 1148 N N . GLU A 1 143 ? 21.778 -16.564 -72.249 1.00 68.62 143 GLU A N 1
ATOM 1149 C CA . GLU A 1 143 ? 21.209 -15.662 -71.240 1.00 68.62 143 GLU A CA 1
ATOM 1150 C C . GLU A 1 143 ? 20.474 -14.486 -71.899 1.00 68.62 143 GLU A C 1
ATOM 1152 O O . GLU A 1 143 ? 19.367 -14.114 -71.500 1.00 68.62 143 GLU A O 1
ATOM 1157 N N . ARG A 1 144 ? 21.029 -13.958 -72.996 1.00 72.44 144 ARG A N 1
ATOM 1158 C CA . ARG A 1 144 ? 20.409 -12.880 -73.778 1.00 72.44 144 ARG A CA 1
ATOM 1159 C C . ARG A 1 144 ? 19.086 -13.311 -74.422 1.00 72.44 144 ARG A C 1
ATOM 1161 O O . ARG A 1 144 ? 18.161 -12.499 -74.516 1.00 72.44 144 ARG A O 1
ATOM 1168 N N . ASP A 1 145 ? 18.986 -14.570 -74.843 1.00 69.00 145 ASP A N 1
ATOM 1169 C CA . ASP A 1 145 ? 17.765 -15.159 -75.400 1.00 69.00 145 ASP A CA 1
ATOM 1170 C C . ASP A 1 145 ? 16.697 -15.432 -74.326 1.00 69.00 145 ASP A C 1
ATOM 1172 O O . ASP A 1 145 ? 15.515 -15.177 -74.574 1.00 69.00 145 ASP A O 1
ATOM 1176 N N . GLN A 1 146 ? 17.088 -15.853 -73.117 1.00 74.94 146 GLN A N 1
ATOM 1177 C CA . GLN A 1 146 ? 16.167 -16.028 -71.981 1.00 74.94 146 GLN A CA 1
ATOM 1178 C C . GLN A 1 146 ? 15.532 -14.700 -71.553 1.00 74.94 146 GLN A C 1
ATOM 1180 O O . GLN A 1 146 ? 14.310 -14.598 -71.478 1.00 74.94 146 GLN A O 1
ATOM 1185 N N . ILE A 1 147 ? 16.333 -13.637 -71.421 1.00 70.94 147 ILE A N 1
ATOM 1186 C CA . ILE A 1 147 ? 15.836 -12.292 -71.079 1.00 70.94 147 ILE A CA 1
ATOM 1187 C C . ILE A 1 147 ? 14.896 -11.746 -72.167 1.00 70.94 147 ILE A C 1
ATOM 1189 O O . ILE A 1 147 ? 13.975 -10.969 -71.889 1.00 70.94 147 ILE A O 1
ATOM 1193 N N . ARG A 1 148 ? 15.122 -12.114 -73.437 1.00 78.94 148 ARG A N 1
ATOM 1194 C CA . ARG A 1 148 ? 14.219 -11.741 -74.537 1.00 78.94 148 ARG A CA 1
ATOM 1195 C C . ARG A 1 148 ? 12.877 -12.463 -74.426 1.00 78.94 148 ARG A C 1
ATOM 1197 O O . ARG A 1 148 ? 11.851 -11.839 -74.682 1.00 78.94 148 ARG A O 1
ATOM 1204 N N . ARG A 1 149 ? 12.880 -13.735 -74.023 1.00 77.75 149 ARG A N 1
ATOM 1205 C CA . ARG A 1 149 ? 11.677 -14.565 -73.863 1.00 77.75 149 ARG A CA 1
ATOM 1206 C C . ARG A 1 149 ? 10.842 -14.144 -72.654 1.00 77.75 149 ARG A C 1
ATOM 1208 O O . ARG A 1 149 ? 9.642 -13.932 -72.806 1.00 77.75 149 ARG A O 1
ATOM 1215 N N . ASP A 1 150 ? 11.488 -13.903 -71.516 1.00 72.44 150 ASP A N 1
ATOM 1216 C CA . ASP A 1 150 ? 10.819 -13.479 -70.283 1.00 72.44 150 ASP A CA 1
ATOM 1217 C C . ASP A 1 150 ? 10.128 -12.121 -70.444 1.00 72.44 150 ASP A C 1
ATOM 1219 O O . ASP A 1 150 ? 8.963 -11.978 -70.073 1.00 72.44 150 ASP A O 1
ATOM 1223 N N . ARG A 1 151 ? 10.777 -11.148 -71.105 1.00 75.81 151 ARG A N 1
ATOM 1224 C CA . ARG A 1 151 ? 10.146 -9.853 -71.429 1.00 75.81 151 ARG A CA 1
ATOM 1225 C C . ARG A 1 151 ? 8.924 -9.998 -72.331 1.00 75.81 151 ARG A C 1
ATOM 1227 O O . ARG A 1 151 ? 7.964 -9.241 -72.201 1.00 75.81 151 ARG A O 1
ATOM 1234 N N . LEU A 1 152 ? 8.949 -10.957 -73.254 1.00 79.56 152 LEU A N 1
ATOM 1235 C CA . LEU A 1 152 ? 7.847 -11.209 -74.182 1.00 79.56 152 LEU A CA 1
ATOM 1236 C C . LEU A 1 152 ? 6.654 -11.857 -73.467 1.00 79.56 152 LEU A C 1
ATOM 1238 O O . LEU A 1 152 ? 5.509 -11.463 -73.700 1.00 79.56 152 LEU A O 1
ATOM 1242 N N . ASP A 1 153 ? 6.921 -12.792 -72.556 1.00 78.75 153 ASP A N 1
ATOM 1243 C CA . ASP A 1 153 ? 5.900 -13.446 -71.737 1.00 78.75 153 ASP A CA 1
ATOM 1244 C C . ASP A 1 153 ? 5.323 -12.518 -70.659 1.00 78.75 153 ASP A C 1
ATOM 1246 O O . ASP A 1 153 ? 4.125 -12.590 -70.365 1.00 78.75 153 ASP A O 1
ATOM 1250 N N . GLU A 1 154 ? 6.131 -11.612 -70.104 1.00 73.50 154 GLU A N 1
ATOM 1251 C CA . GLU A 1 154 ? 5.675 -10.565 -69.188 1.00 73.50 154 GLU A CA 1
ATOM 1252 C C . GLU A 1 154 ? 4.774 -9.558 -69.914 1.00 73.50 154 GLU A C 1
ATOM 1254 O O . GLU A 1 154 ? 3.637 -9.343 -69.488 1.00 73.50 154 GLU A O 1
ATOM 1259 N N . HIS A 1 155 ? 5.192 -9.058 -71.083 1.00 73.88 155 HIS A N 1
ATOM 1260 C CA . HIS A 1 155 ? 4.348 -8.199 -71.917 1.00 73.88 155 HIS A CA 1
ATOM 1261 C C . HIS A 1 155 ? 3.060 -8.894 -72.371 1.00 73.88 155 HIS A C 1
ATOM 1263 O O . HIS A 1 155 ? 2.016 -8.247 -72.476 1.00 73.88 155 HIS A O 1
ATOM 1269 N N . ARG A 1 156 ? 3.091 -10.206 -72.637 1.00 75.62 156 ARG A N 1
ATOM 1270 C CA . ARG A 1 156 ? 1.894 -10.977 -72.999 1.00 75.62 156 ARG A CA 1
ATOM 1271 C C . ARG A 1 156 ? 0.932 -11.105 -71.816 1.00 75.62 156 ARG A C 1
ATOM 1273 O O . ARG A 1 156 ? -0.270 -10.905 -72.002 1.00 75.62 156 ARG A O 1
ATOM 1280 N N . ARG A 1 157 ? 1.433 -11.396 -70.610 1.00 74.44 157 ARG A N 1
ATOM 1281 C CA . ARG A 1 157 ? 0.618 -11.437 -69.381 1.00 74.44 157 ARG A CA 1
ATOM 1282 C C . ARG A 1 157 ? 0.028 -10.069 -69.061 1.00 74.44 157 ARG A C 1
ATOM 1284 O O . ARG A 1 157 ? -1.170 -9.972 -68.816 1.00 74.44 157 ARG A O 1
ATOM 1291 N N . GLU A 1 158 ? 0.832 -9.018 -69.143 1.00 66.00 158 GLU A N 1
ATOM 1292 C CA . GLU A 1 158 ? 0.399 -7.645 -68.900 1.00 66.00 158 GLU A CA 1
ATOM 1293 C C . GLU A 1 158 ? -0.656 -7.190 -69.917 1.00 66.00 158 GLU A C 1
ATOM 1295 O O . GLU A 1 158 ? -1.683 -6.637 -69.529 1.00 66.00 158 GLU A O 1
ATOM 1300 N N . ARG A 1 159 ? -0.478 -7.516 -71.205 1.00 72.25 159 ARG A N 1
ATOM 1301 C CA . ARG A 1 159 ? -1.456 -7.220 -72.263 1.00 72.25 159 ARG A CA 1
ATOM 1302 C C . ARG A 1 159 ? -2.765 -8.000 -72.084 1.00 72.25 159 ARG A C 1
ATOM 1304 O O . ARG A 1 159 ? -3.832 -7.437 -72.316 1.00 72.25 159 ARG A O 1
ATOM 1311 N N . ASN A 1 160 ? -2.714 -9.259 -71.641 1.00 71.75 160 ASN A N 1
ATOM 1312 C CA . ASN A 1 160 ? -3.920 -10.040 -71.332 1.00 71.75 160 ASN A CA 1
ATOM 1313 C C . ASN A 1 160 ? -4.674 -9.489 -70.114 1.00 71.75 160 ASN A C 1
ATOM 1315 O O . ASN A 1 160 ? -5.903 -9.437 -70.128 1.00 71.75 160 ASN A O 1
ATOM 1319 N N . ILE A 1 161 ? -3.960 -9.047 -69.076 1.00 62.53 161 ILE A N 1
ATOM 1320 C CA . ILE A 1 161 ? -4.578 -8.454 -67.884 1.00 62.53 161 ILE A CA 1
ATOM 1321 C C . ILE A 1 161 ? -5.162 -7.069 -68.215 1.00 62.53 161 ILE A C 1
ATOM 1323 O O . ILE A 1 161 ? -6.306 -6.795 -67.854 1.00 62.53 161 ILE A O 1
ATOM 1327 N N . ALA A 1 162 ? -4.439 -6.239 -68.976 1.00 63.09 162 ALA A N 1
ATOM 1328 C C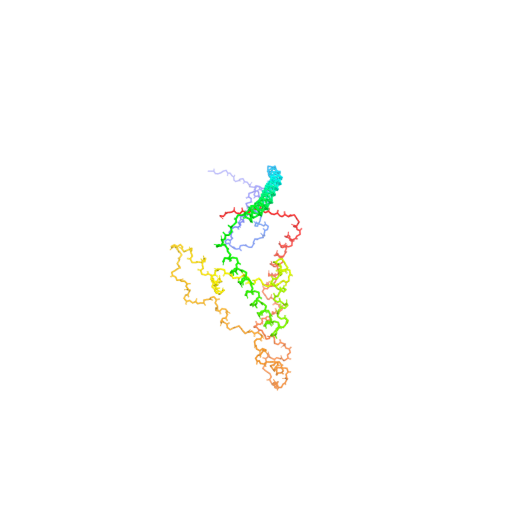A . ALA A 1 162 ? -4.904 -4.927 -69.433 1.00 63.09 162 ALA A CA 1
ATOM 1329 C C . ALA A 1 162 ? -6.150 -5.013 -70.333 1.00 63.09 162 ALA A C 1
ATOM 1331 O O . ALA A 1 162 ? -7.021 -4.151 -70.260 1.00 63.09 162 ALA A O 1
ATOM 1332 N N . ARG A 1 163 ? -6.263 -6.070 -71.152 1.00 67.19 163 ARG A N 1
ATOM 1333 C CA . ARG A 1 163 ? -7.406 -6.285 -72.052 1.00 67.19 163 ARG A CA 1
ATOM 1334 C C . ARG A 1 163 ? -8.646 -6.837 -71.340 1.00 67.19 163 ARG A C 1
ATOM 1336 O O . ARG A 1 163 ? -9.755 -6.505 -71.741 1.00 67.19 163 ARG A O 1
ATOM 1343 N N . ASN A 1 164 ? -8.477 -7.657 -70.299 1.00 65.50 164 ASN A N 1
ATOM 1344 C CA . ASN A 1 164 ? -9.603 -8.291 -69.603 1.00 65.50 164 ASN A CA 1
ATOM 1345 C C . ASN A 1 164 ? -10.154 -7.475 -68.419 1.00 65.50 164 ASN A C 1
ATOM 1347 O O . ASN A 1 164 ? -11.290 -7.722 -68.018 1.00 65.50 164 ASN A O 1
ATOM 1351 N N . ASN A 1 1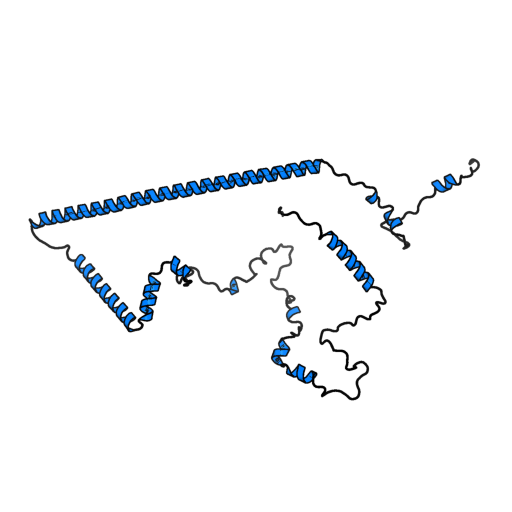65 ? -9.382 -6.560 -67.814 1.00 60.31 165 ASN A N 1
ATOM 1352 C CA . ASN A 1 165 ? -9.862 -5.647 -66.762 1.00 60.31 165 ASN A CA 1
ATOM 1353 C C . ASN A 1 165 ? -8.821 -4.534 -66.465 1.00 60.31 165 ASN A C 1
ATOM 1355 O O . ASN A 1 165 ? -7.912 -4.755 -65.654 1.00 60.31 165 ASN A O 1
ATOM 1359 N N . PRO A 1 166 ? -8.943 -3.332 -67.057 1.00 64.31 166 PRO A N 1
ATOM 1360 C CA . PRO A 1 166 ? -7.956 -2.261 -66.876 1.00 64.31 166 PRO A CA 1
ATOM 1361 C C . PRO A 1 166 ? -7.883 -1.761 -65.421 1.00 64.31 166 PRO A C 1
ATOM 1363 O O . PRO A 1 166 ? -6.790 -1.566 -64.889 1.00 64.31 166 PRO A O 1
ATOM 1366 N N . ASP A 1 167 ? -9.016 -1.694 -64.713 1.00 61.97 167 ASP A N 1
ATOM 1367 C CA . ASP A 1 167 ? -9.062 -1.193 -63.330 1.00 61.97 167 ASP A CA 1
ATOM 1368 C C . ASP A 1 167 ? -8.426 -2.137 -62.301 1.00 61.97 167 ASP A C 1
ATOM 1370 O O . ASP A 1 167 ? -8.133 -1.737 -61.170 1.00 61.97 167 ASP A O 1
ATOM 1374 N N . LYS A 1 168 ? -8.265 -3.422 -62.637 1.00 62.56 168 LYS A N 1
ATOM 1375 C CA . LYS A 1 168 ? -7.613 -4.394 -61.748 1.00 62.56 168 LYS A CA 1
ATOM 1376 C C . LYS A 1 168 ? -6.096 -4.330 -61.885 1.00 62.56 168 LYS A C 1
ATOM 1378 O O . LYS A 1 168 ? -5.413 -4.519 -60.885 1.00 62.56 168 LYS A O 1
ATOM 1383 N N . LEU A 1 169 ? -5.579 -4.018 -63.077 1.00 62.31 169 LEU A N 1
ATOM 1384 C CA . LEU A 1 169 ? -4.144 -3.868 -63.334 1.00 62.31 169 LEU A CA 1
ATOM 1385 C C . LEU A 1 169 ? -3.552 -2.716 -62.509 1.00 62.31 169 LEU A C 1
ATOM 1387 O O . LEU A 1 169 ? -2.541 -2.901 -61.832 1.00 62.31 169 LEU A O 1
ATOM 1391 N N . ASP A 1 170 ? -4.215 -1.559 -62.520 1.00 65.50 170 ASP A N 1
ATOM 1392 C CA . ASP A 1 170 ? -3.747 -0.360 -61.818 1.00 65.50 170 ASP A CA 1
ATOM 1393 C C . ASP A 1 170 ? -3.781 -0.543 -60.290 1.00 65.50 170 ASP A C 1
ATOM 1395 O O . ASP A 1 170 ? -2.815 -0.264 -59.576 1.00 65.50 170 ASP A O 1
ATOM 1399 N N . ARG A 1 171 ? -4.845 -1.178 -59.779 1.00 67.88 171 ARG A N 1
ATOM 1400 C CA . ARG A 1 171 ? -4.954 -1.564 -58.363 1.00 67.88 171 ARG A CA 1
ATOM 1401 C C . ARG A 1 171 ? -3.898 -2.590 -57.939 1.00 67.88 171 ARG A C 1
ATOM 1403 O O . ARG A 1 171 ? -3.389 -2.502 -56.820 1.00 67.88 171 ARG A O 1
ATOM 1410 N N . PHE A 1 172 ? -3.552 -3.540 -58.809 1.00 62.41 172 PHE A N 1
ATOM 1411 C CA . PHE A 1 172 ? -2.560 -4.578 -58.516 1.00 62.41 172 PHE A CA 1
ATOM 1412 C C . PHE A 1 172 ? -1.133 -4.018 -58.494 1.00 62.41 172 PHE A C 1
ATOM 1414 O O . PHE A 1 172 ? -0.374 -4.322 -57.573 1.00 62.41 172 PHE A O 1
ATOM 1421 N N . LYS A 1 173 ? -0.785 -3.140 -59.447 1.00 67.12 173 LYS A N 1
ATOM 1422 C CA . LYS A 1 173 ? 0.507 -2.432 -59.467 1.00 67.12 173 LYS A CA 1
ATOM 1423 C C . LYS A 1 173 ? 0.665 -1.534 -58.238 1.00 67.12 173 LYS A C 1
ATOM 1425 O O . LYS A 1 173 ? 1.613 -1.703 -57.473 1.00 67.12 173 LYS A O 1
ATOM 1430 N N . LYS A 1 174 ? -0.346 -0.708 -57.947 1.00 69.88 174 LYS A N 1
ATOM 1431 C CA . LYS A 1 174 ? -0.359 0.192 -56.783 1.00 69.88 174 LYS A CA 1
ATOM 1432 C C . LYS A 1 174 ? -0.423 -0.540 -55.437 1.00 69.88 174 LYS A C 1
ATOM 1434 O O . LYS A 1 174 ? -0.057 0.013 -54.409 1.00 69.88 174 LYS A O 1
ATOM 1439 N N . GLY A 1 175 ? -0.928 -1.773 -55.380 1.00 64.31 175 GLY A N 1
ATOM 1440 C CA . GLY A 1 175 ? -0.914 -2.604 -54.166 1.00 64.31 175 GLY A CA 1
ATOM 1441 C C . GLY A 1 175 ? 0.426 -3.299 -53.907 1.00 64.31 175 GLY A C 1
ATOM 1442 O O . GLY A 1 175 ? 0.805 -3.504 -52.749 1.00 64.31 175 GLY A O 1
ATOM 1443 N N . ARG A 1 176 ? 1.147 -3.648 -54.980 1.00 69.62 176 ARG A N 1
ATOM 1444 C CA . ARG A 1 176 ? 2.426 -4.364 -54.913 1.00 69.62 176 ARG A CA 1
ATOM 1445 C C . ARG A 1 176 ? 3.574 -3.465 -54.451 1.00 69.62 176 ARG A C 1
ATOM 1447 O O . ARG A 1 176 ? 4.396 -3.934 -53.673 1.00 69.62 176 ARG A O 1
ATOM 1454 N N . GLU A 1 177 ? 3.570 -2.200 -54.866 1.00 63.81 177 GLU A N 1
ATOM 1455 C CA . GLU A 1 177 ? 4.609 -1.202 -54.549 1.00 63.81 177 GLU A CA 1
ATOM 1456 C C . GLU A 1 177 ? 4.384 -0.449 -53.229 1.00 63.81 177 GLU A C 1
ATOM 1458 O O . GLU A 1 177 ? 5.255 0.296 -52.803 1.00 63.81 177 GLU A O 1
ATOM 1463 N N . ARG A 1 178 ? 3.242 -0.643 -52.552 1.00 76.62 178 ARG A N 1
ATOM 1464 C CA . ARG A 1 178 ? 2.990 -0.001 -51.253 1.00 76.62 178 ARG A CA 1
ATOM 1465 C C . ARG A 1 178 ? 3.861 -0.603 -50.152 1.00 76.62 178 ARG A C 1
ATOM 1467 O O . ARG A 1 178 ? 3.778 -1.814 -49.889 1.00 76.62 178 ARG A O 1
ATOM 1474 N N . ASP A 1 179 ? 4.617 0.257 -49.480 1.00 72.00 179 ASP A N 1
ATOM 1475 C CA . ASP A 1 179 ? 5.442 -0.088 -48.326 1.00 72.00 179 ASP A CA 1
ATOM 1476 C C . ASP A 1 179 ? 4.589 -0.567 -47.140 1.00 72.00 179 ASP A C 1
ATOM 1478 O O . ASP A 1 179 ? 3.392 -0.287 -47.026 1.00 72.00 179 ASP A O 1
ATOM 1482 N N . ILE A 1 180 ? 5.201 -1.346 -46.244 1.00 65.75 180 ILE A N 1
ATOM 1483 C CA . ILE A 1 180 ? 4.513 -1.988 -45.108 1.00 65.75 180 ILE A CA 1
ATOM 1484 C C . ILE A 1 180 ? 3.885 -0.934 -44.179 1.00 65.75 180 ILE A C 1
ATOM 1486 O O . ILE A 1 180 ? 2.768 -1.123 -43.703 1.00 65.75 180 ILE A O 1
ATOM 1490 N N . SER A 1 181 ? 4.555 0.203 -43.980 1.00 69.00 181 SER A N 1
ATOM 1491 C CA . SER A 1 181 ? 4.048 1.340 -43.200 1.00 69.00 181 SER A CA 1
ATOM 1492 C C . SER A 1 181 ? 2.800 1.980 -43.822 1.00 69.00 181 SER A C 1
ATOM 1494 O O . SER A 1 181 ? 1.852 2.295 -43.105 1.00 69.00 181 SER A O 1
ATOM 1496 N N . GLU A 1 182 ? 2.745 2.115 -45.149 1.00 73.31 182 GLU A N 1
ATOM 1497 C CA . GLU A 1 182 ? 1.586 2.672 -45.860 1.00 73.31 182 GLU A CA 1
ATOM 1498 C C . GLU A 1 182 ? 0.396 1.709 -45.874 1.00 73.31 182 GLU A C 1
ATOM 1500 O O . GLU A 1 182 ? -0.755 2.137 -45.806 1.00 73.31 182 GLU A O 1
ATOM 1505 N N . LYS A 1 183 ? 0.654 0.396 -45.914 1.00 71.81 183 LYS A N 1
ATOM 1506 C CA . LYS A 1 183 ? -0.390 -0.634 -45.783 1.00 71.81 183 LYS A CA 1
ATOM 1507 C C . LYS A 1 183 ? -1.058 -0.600 -44.410 1.00 71.81 183 LYS A C 1
ATOM 1509 O O . LYS A 1 183 ? -2.281 -0.714 -44.348 1.00 71.81 183 LYS A O 1
ATOM 1514 N N . ILE A 1 184 ? -0.275 -0.381 -43.350 1.00 66.56 184 ILE A N 1
ATOM 1515 C CA . ILE A 1 184 ? -0.777 -0.224 -41.977 1.00 66.56 184 ILE A CA 1
ATOM 1516 C C . ILE A 1 184 ? -1.608 1.061 -41.852 1.00 66.56 184 ILE A C 1
ATOM 1518 O O . ILE A 1 184 ? -2.714 1.017 -41.320 1.00 66.56 184 ILE A O 1
ATOM 1522 N N . ALA A 1 185 ? -1.133 2.184 -42.402 1.00 73.44 185 ALA A N 1
ATOM 1523 C CA . ALA A 1 185 ? -1.857 3.459 -42.366 1.00 73.44 185 ALA A CA 1
ATOM 1524 C C . ALA A 1 185 ? -3.179 3.441 -43.164 1.00 73.44 185 ALA A C 1
ATOM 1526 O O . ALA A 1 185 ? -4.137 4.108 -42.785 1.00 73.44 185 ALA A O 1
ATOM 1527 N N . LEU A 1 186 ? -3.252 2.660 -44.248 1.00 69.69 186 LEU A N 1
ATOM 1528 C CA . LEU A 1 186 ? -4.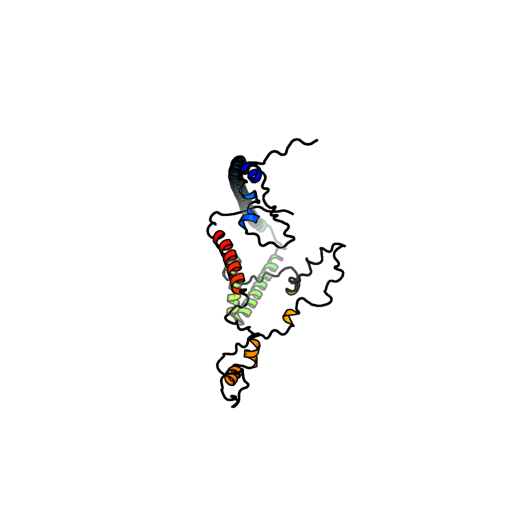466 2.462 -45.053 1.00 69.69 186 LEU A CA 1
ATOM 1529 C C . LEU A 1 186 ? -5.392 1.349 -44.531 1.00 69.69 186 LEU A C 1
ATOM 1531 O O . LEU A 1 186 ? -6.421 1.087 -45.155 1.00 69.69 186 LEU A O 1
ATOM 1535 N N . GLY A 1 187 ? -5.037 0.670 -43.436 1.00 67.25 187 GLY A N 1
ATOM 1536 C CA . GLY A 1 187 ? -5.845 -0.409 -42.861 1.00 67.25 187 GLY A CA 1
ATOM 1537 C C . GLY A 1 187 ? -6.038 -1.616 -43.787 1.00 67.25 187 GLY A C 1
ATOM 1538 O O . GLY A 1 187 ? -7.003 -2.362 -43.621 1.00 67.25 187 GLY A O 1
ATOM 1539 N N . LEU A 1 188 ? -5.159 -1.819 -44.782 1.00 70.88 188 LEU A N 1
ATOM 1540 C CA . LEU A 1 188 ? -5.228 -3.017 -45.620 1.00 70.88 188 LEU A CA 1
ATOM 1541 C C . LEU A 1 188 ? -4.756 -4.224 -44.793 1.00 70.88 188 LEU A C 1
ATOM 1543 O O . LEU A 1 188 ? -3.648 -4.178 -44.255 1.00 70.88 188 LEU A O 1
ATOM 1547 N N . PRO A 1 189 ? -5.546 -5.310 -44.711 1.00 61.88 189 PRO A N 1
ATOM 1548 C CA . PRO A 1 189 ? -5.168 -6.480 -43.934 1.00 61.88 189 PRO A CA 1
ATOM 1549 C C . PRO A 1 189 ? -3.897 -7.109 -44.508 1.00 61.88 189 PRO A C 1
ATOM 1551 O O . PRO A 1 189 ? -3.767 -7.297 -45.723 1.00 61.88 189 PRO A O 1
ATOM 1554 N N . ASP A 1 190 ? -2.953 -7.437 -43.625 1.00 65.12 190 ASP A N 1
ATOM 1555 C CA . ASP A 1 190 ? -1.731 -8.130 -44.009 1.00 65.12 190 ASP A CA 1
ATOM 1556 C C . ASP A 1 190 ? -2.068 -9.562 -44.444 1.00 65.12 190 ASP A C 1
ATOM 1558 O O . ASP A 1 190 ? -2.237 -10.472 -43.634 1.00 65.12 190 ASP A O 1
ATOM 1562 N N . ALA A 1 191 ? -2.159 -9.779 -45.756 1.00 60.56 191 ALA A N 1
ATOM 1563 C CA . ALA A 1 191 ? -2.391 -11.099 -46.338 1.00 60.56 191 ALA A CA 1
ATOM 1564 C C . ALA A 1 191 ? -1.224 -12.084 -46.094 1.00 60.56 191 ALA A C 1
ATOM 1566 O O . ALA A 1 191 ? -1.290 -13.235 -46.532 1.00 60.56 191 ALA A O 1
ATOM 1567 N N . ARG A 1 192 ? -0.147 -11.654 -45.413 1.00 59.12 192 ARG A N 1
ATOM 1568 C CA . ARG A 1 192 ? 0.959 -12.511 -44.968 1.00 59.12 192 ARG A CA 1
ATOM 1569 C C . ARG A 1 192 ? 0.776 -13.083 -43.568 1.00 59.12 192 ARG A C 1
ATOM 1571 O O . ARG A 1 192 ? 1.627 -13.869 -43.158 1.00 59.12 192 ARG A O 1
ATOM 1578 N N . ALA A 1 193 ? -0.343 -12.822 -42.890 1.00 59.84 193 ALA A N 1
ATOM 1579 C CA . ALA A 1 193 ? -0.751 -13.574 -41.704 1.00 59.84 193 ALA A CA 1
ATOM 1580 C C . ALA A 1 193 ? -1.204 -15.004 -42.075 1.00 59.84 193 ALA A C 1
ATOM 1582 O O . ALA A 1 193 ? -2.288 -15.467 -41.726 1.00 59.84 193 ALA A O 1
ATOM 1583 N N . ARG A 1 194 ? -0.364 -15.745 -42.805 1.00 60.06 194 ARG A N 1
ATOM 1584 C CA . ARG A 1 194 ? -0.383 -17.200 -42.734 1.00 60.06 194 ARG A CA 1
ATOM 1585 C C . ARG A 1 194 ? 0.196 -17.532 -41.370 1.00 60.06 194 ARG A C 1
ATOM 1587 O O . ARG A 1 194 ? 1.412 -17.579 -41.209 1.00 60.06 194 ARG A O 1
ATOM 1594 N N . HIS A 1 195 ? -0.683 -17.684 -40.385 1.00 61.59 195 HIS A N 1
ATOM 1595 C CA . HIS A 1 195 ? -0.346 -18.341 -39.133 1.00 61.59 195 HIS A CA 1
ATOM 1596 C C . HIS A 1 195 ? 0.356 -19.649 -39.505 1.00 61.59 195 HIS A C 1
ATOM 1598 O O . HIS A 1 195 ? -0.232 -20.509 -40.154 1.00 61.59 195 HIS A O 1
ATOM 1604 N N . HIS A 1 196 ? 1.648 -19.747 -39.200 1.00 62.59 196 HIS A N 1
ATOM 1605 C CA . HIS A 1 196 ? 2.458 -20.920 -39.533 1.00 62.59 196 HIS A CA 1
ATOM 1606 C C . HIS A 1 196 ? 2.106 -22.145 -38.665 1.00 62.59 196 HIS A C 1
ATOM 1608 O O . HIS A 1 196 ? 2.729 -23.194 -38.791 1.00 62.59 196 HIS A O 1
ATOM 1614 N N . GLU A 1 197 ? 1.095 -22.007 -37.806 1.00 71.56 197 GLU A N 1
ATOM 1615 C CA . GLU A 1 197 ? 0.581 -23.017 -36.894 1.00 71.56 197 GLU A CA 1
ATOM 1616 C C . GLU A 1 197 ? -0.860 -23.377 -37.271 1.00 71.56 197 GLU A C 1
ATOM 1618 O O . GLU A 1 197 ? -1.620 -22.555 -37.792 1.00 71.56 197 GLU A O 1
ATOM 1623 N N . THR A 1 198 ? -1.232 -24.631 -37.013 1.00 78.12 198 THR A N 1
ATOM 1624 C CA . THR A 1 198 ? -2.581 -25.156 -37.232 1.00 78.12 198 THR A CA 1
ATOM 1625 C C . THR A 1 198 ? -3.611 -24.317 -36.483 1.00 78.12 198 THR A C 1
ATOM 1627 O O . THR A 1 198 ? -3.531 -24.165 -35.267 1.00 78.12 198 THR A O 1
ATOM 1630 N N . GLN A 1 199 ? -4.594 -23.783 -37.206 1.00 79.31 199 GLN A N 1
ATOM 1631 C CA . GLN A 1 199 ? -5.713 -23.057 -36.611 1.00 79.31 199 GLN A CA 1
ATOM 1632 C C . GLN A 1 199 ? -6.572 -24.032 -35.793 1.00 79.31 199 GLN A C 1
ATOM 1634 O O . GLN A 1 199 ? -7.030 -25.045 -36.321 1.00 79.31 199 GLN A O 1
ATOM 1639 N N . PHE A 1 200 ? -6.788 -23.732 -34.514 1.00 81.94 200 PHE A N 1
ATOM 1640 C CA . PHE A 1 200 ? -7.681 -24.493 -33.638 1.00 81.94 200 PHE A CA 1
ATOM 1641 C C . PHE A 1 200 ? -9.070 -23.837 -33.575 1.00 81.94 200 PHE A C 1
ATOM 1643 O O . PHE A 1 200 ? -9.200 -22.624 -33.741 1.00 81.94 200 PHE A O 1
ATOM 1650 N N . ASP A 1 201 ? -10.109 -24.641 -33.328 1.00 85.38 201 ASP A N 1
ATOM 1651 C CA . ASP A 1 201 ? -11.483 -24.159 -33.135 1.00 85.38 201 ASP A CA 1
ATOM 1652 C C . ASP A 1 201 ? -11.577 -23.306 -31.858 1.00 85.38 201 ASP A C 1
ATOM 1654 O O . ASP A 1 201 ? -11.188 -23.746 -30.776 1.00 85.38 201 ASP A O 1
ATOM 1658 N N . GLN A 1 202 ? -12.134 -22.098 -31.972 1.00 85.12 202 GLN A N 1
ATOM 1659 C CA . GLN A 1 202 ? -12.299 -21.159 -30.861 1.00 85.12 202 GLN A CA 1
ATOM 1660 C C . GLN A 1 202 ? -13.078 -21.763 -29.682 1.00 85.12 202 GLN A C 1
ATOM 1662 O O . GLN A 1 202 ? -12.755 -21.495 -28.528 1.00 85.12 202 GLN A O 1
ATOM 1667 N N . ARG A 1 203 ? -14.044 -22.652 -29.950 1.00 85.62 203 ARG A N 1
ATOM 1668 C CA . ARG A 1 203 ? -14.839 -23.337 -28.911 1.00 85.62 203 ARG A CA 1
ATOM 1669 C C . ARG A 1 203 ? -14.012 -24.265 -28.018 1.00 85.62 203 ARG A C 1
ATOM 1671 O O . ARG A 1 203 ? -14.523 -24.771 -27.018 1.00 85.62 203 ARG A O 1
ATOM 1678 N N . LEU A 1 204 ? -12.768 -24.545 -28.401 1.00 83.50 204 LEU A N 1
ATOM 1679 C CA . LEU A 1 204 ? -11.857 -25.387 -27.639 1.00 83.50 204 LEU A CA 1
ATOM 1680 C C . LEU A 1 204 ? -11.075 -24.597 -26.582 1.00 83.50 204 LEU A C 1
ATOM 1682 O O . LEU A 1 204 ? -10.704 -25.173 -25.565 1.00 83.50 204 LEU A O 1
ATOM 1686 N N . PHE A 1 205 ? -10.856 -23.294 -26.790 1.00 80.94 205 PHE A N 1
ATOM 1687 C CA . PHE A 1 205 ? -10.037 -22.466 -25.896 1.00 80.94 205 PHE A CA 1
ATOM 1688 C C . PHE A 1 205 ? -10.775 -21.985 -24.643 1.00 80.94 205 PHE A C 1
ATOM 1690 O O . PHE A 1 205 ? -10.140 -21.792 -23.612 1.00 80.94 205 PHE A O 1
ATOM 1697 N N . ASP A 1 206 ? -12.104 -21.886 -24.694 1.00 79.88 206 ASP A N 1
ATOM 1698 C CA . ASP A 1 206 ? -12.927 -21.442 -23.558 1.00 79.88 206 ASP A CA 1
ATOM 1699 C C . ASP A 1 206 ? -13.484 -22.615 -22.724 1.00 79.88 206 ASP A C 1
ATOM 1701 O O . ASP A 1 206 ? -14.465 -22.476 -21.991 1.00 79.88 206 ASP A O 1
ATOM 1705 N N . GLN A 1 207 ? -12.881 -23.805 -22.826 1.00 79.31 207 GLN A N 1
ATOM 1706 C CA . GLN A 1 207 ? -13.273 -24.951 -22.005 1.00 79.31 207 GLN A CA 1
ATOM 1707 C C . GLN A 1 207 ? -12.553 -24.900 -20.650 1.00 79.31 207 GLN A C 1
ATOM 1709 O O . GLN A 1 207 ? -11.338 -25.050 -20.570 1.00 79.31 207 GLN A O 1
ATOM 1714 N N . SER A 1 208 ? -13.309 -24.768 -19.557 1.00 74.12 208 SER A N 1
ATOM 1715 C CA . SER A 1 208 ? -12.807 -24.670 -18.172 1.00 74.12 208 SER A CA 1
ATOM 1716 C C . SER A 1 208 ? -12.131 -25.938 -17.615 1.00 74.12 208 SER A C 1
ATOM 1718 O O . SER A 1 208 ? -11.755 -25.982 -16.447 1.00 74.12 208 SER A O 1
ATOM 1720 N N . LYS A 1 209 ? -11.936 -26.976 -18.434 1.00 68.94 209 LYS A N 1
ATOM 1721 C CA . LYS A 1 209 ? -11.493 -28.3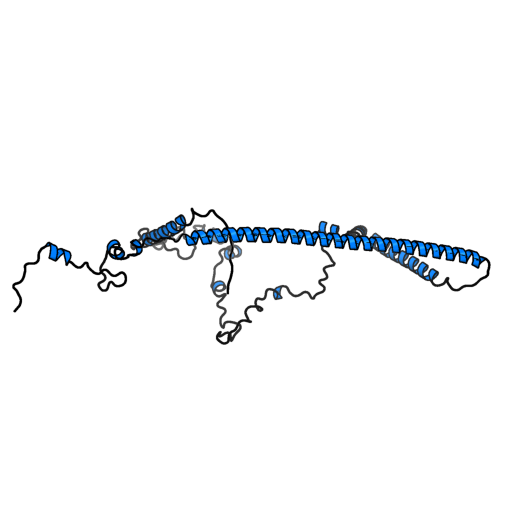16 -18.013 1.00 68.94 209 LYS A CA 1
ATOM 1722 C C . LYS A 1 209 ? -10.011 -28.435 -17.623 1.00 68.94 209 LYS A C 1
ATOM 1724 O O . LYS A 1 209 ? -9.579 -29.526 -17.279 1.00 68.94 209 LYS A O 1
ATOM 1729 N N . GLY A 1 210 ? -9.220 -27.363 -17.706 1.00 66.19 210 GLY A N 1
ATOM 1730 C CA . GLY A 1 210 ? -7.760 -27.437 -17.546 1.00 66.19 210 GLY A CA 1
ATOM 1731 C C . GLY A 1 210 ? -7.205 -27.097 -16.158 1.00 66.19 210 GLY A C 1
ATOM 1732 O O . GLY A 1 210 ? -6.098 -27.520 -15.844 1.00 66.19 210 GLY A O 1
ATOM 1733 N N . LEU A 1 211 ? -7.927 -26.327 -15.338 1.00 69.44 211 LEU A N 1
ATOM 1734 C CA . LEU A 1 211 ? -7.411 -25.824 -14.050 1.00 69.44 211 LEU A CA 1
ATOM 1735 C C . LEU A 1 211 ? -8.100 -26.436 -12.824 1.00 69.44 211 LEU A C 1
ATOM 1737 O O . LEU A 1 211 ? -7.521 -26.422 -11.744 1.00 69.44 211 LEU A O 1
ATOM 1741 N N . ASP A 1 212 ? -9.303 -26.984 -12.990 1.00 64.50 212 ASP A N 1
ATOM 1742 C CA . ASP A 1 212 ? -10.154 -27.422 -11.875 1.00 64.50 212 ASP A CA 1
ATOM 1743 C C . ASP A 1 212 ? -9.909 -28.886 -11.456 1.00 64.50 212 ASP A C 1
ATOM 1745 O O . ASP A 1 212 ? -10.175 -29.279 -10.327 1.00 64.50 212 ASP A O 1
ATOM 1749 N N . SER A 1 213 ? -9.329 -29.709 -12.337 1.00 67.19 213 SER A N 1
ATOM 1750 C CA . SER A 1 213 ? -9.161 -31.154 -12.111 1.00 67.19 213 SER A CA 1
ATOM 1751 C C . SER A 1 213 ? -7.837 -31.557 -11.441 1.00 67.19 213 SER A C 1
ATOM 1753 O O . SER A 1 213 ? -7.559 -32.746 -11.314 1.00 67.19 213 SER A O 1
ATOM 1755 N N . GLY A 1 214 ? -6.976 -30.601 -11.075 1.00 65.38 214 GLY A N 1
ATOM 1756 C CA . GLY A 1 214 ? -5.587 -30.871 -10.667 1.00 65.38 214 GLY A CA 1
ATOM 1757 C C . GLY A 1 214 ? -5.297 -30.838 -9.162 1.00 65.38 214 GLY A C 1
ATOM 1758 O O . GLY A 1 214 ? -4.151 -31.047 -8.775 1.00 65.38 214 GLY A O 1
ATOM 1759 N N . GLY A 1 215 ? -6.291 -30.538 -8.321 1.00 68.56 215 GLY A N 1
ATOM 1760 C CA . GLY A 1 215 ? -6.109 -30.285 -6.883 1.00 68.56 215 GLY A CA 1
ATOM 1761 C C . GLY A 1 215 ? -6.859 -31.253 -5.972 1.00 68.56 215 GLY A C 1
ATOM 1762 O O . GLY A 1 215 ? -7.388 -30.816 -4.954 1.00 68.56 215 GLY A O 1
ATOM 1763 N N . ILE A 1 216 ? -6.974 -32.524 -6.358 1.00 66.50 216 ILE A N 1
ATOM 1764 C CA . ILE A 1 216 ? -7.703 -33.527 -5.575 1.00 66.50 216 ILE A CA 1
ATOM 1765 C C . ILE A 1 216 ? -6.735 -34.127 -4.550 1.00 66.50 216 ILE A C 1
ATOM 1767 O O . ILE A 1 216 ? -5.834 -34.880 -4.908 1.00 66.50 216 ILE A O 1
ATOM 1771 N N . ASP A 1 217 ? -6.905 -33.730 -3.293 1.00 67.69 217 ASP A N 1
ATOM 1772 C CA . ASP A 1 217 ? -6.314 -34.386 -2.125 1.00 67.69 217 ASP A CA 1
ATOM 1773 C C . ASP A 1 217 ? -7.081 -35.688 -1.828 1.00 67.69 217 ASP A C 1
ATOM 1775 O O . ASP A 1 217 ? -8.279 -35.769 -2.124 1.00 67.69 217 ASP A O 1
ATOM 1779 N N . ASP A 1 218 ? -6.436 -36.688 -1.224 1.00 68.88 218 ASP A N 1
ATOM 1780 C CA . ASP A 1 218 ? -7.055 -37.996 -0.925 1.00 68.88 218 ASP A CA 1
ATOM 1781 C C . ASP A 1 218 ? -8.248 -37.870 0.052 1.00 68.88 218 ASP A C 1
ATOM 1783 O O . ASP A 1 218 ? -9.107 -38.751 0.128 1.00 68.88 218 ASP A O 1
ATOM 1787 N N . GLU A 1 219 ? -8.340 -36.748 0.774 1.00 71.50 219 GLU A N 1
ATOM 1788 C CA . GLU A 1 219 ? -9.458 -36.399 1.661 1.00 71.50 219 GLU A CA 1
ATOM 1789 C C . GLU A 1 219 ? -10.667 -35.789 0.920 1.00 71.50 219 GLU A C 1
ATOM 1791 O O . GLU A 1 219 ? -11.784 -35.766 1.448 1.00 71.50 219 GLU A O 1
ATOM 1796 N N . THR A 1 220 ? -10.490 -35.312 -0.317 1.00 72.31 220 THR A N 1
ATOM 1797 C CA . THR A 1 220 ? -11.570 -34.740 -1.137 1.00 72.31 220 THR A CA 1
ATOM 1798 C C . THR A 1 220 ? -12.271 -35.824 -1.951 1.00 72.31 220 THR A C 1
ATOM 1800 O O . THR A 1 220 ? -11.717 -36.372 -2.901 1.00 72.31 220 THR A O 1
ATOM 1803 N N . TYR A 1 221 ? -13.531 -36.117 -1.611 1.00 69.44 221 TYR A N 1
ATOM 1804 C CA . TYR A 1 221 ? -14.363 -37.097 -2.321 1.00 69.44 221 TYR A CA 1
ATOM 1805 C C . TYR A 1 221 ? -14.788 -36.588 -3.715 1.00 69.44 221 TYR A C 1
ATOM 1807 O O . TYR A 1 221 ? -15.930 -36.184 -3.928 1.00 69.44 221 TYR A O 1
ATOM 1815 N N . SER A 1 222 ? -13.858 -36.626 -4.670 1.00 79.06 222 SER A N 1
ATOM 1816 C CA . SER A 1 222 ? -14.034 -36.211 -6.070 1.00 79.06 222 SER A CA 1
ATOM 1817 C C . SER A 1 222 ? -13.928 -37.405 -7.026 1.00 79.06 222 SER A C 1
ATOM 1819 O O . SER A 1 222 ? -13.206 -37.367 -8.016 1.00 79.06 222 SER A O 1
ATOM 1821 N N . ALA A 1 223 ? -14.639 -38.499 -6.730 1.00 81.62 223 ALA A N 1
ATOM 1822 C CA . ALA A 1 223 ? -14.611 -39.720 -7.546 1.00 81.62 223 ALA A CA 1
ATOM 1823 C C . ALA A 1 223 ? -15.287 -39.572 -8.927 1.00 81.62 223 ALA A C 1
ATOM 1825 O O . ALA A 1 223 ? -15.113 -40.430 -9.791 1.00 81.62 223 ALA A O 1
ATOM 1826 N N . TYR A 1 224 ? -16.078 -38.513 -9.134 1.00 79.94 224 TYR A N 1
ATOM 1827 C CA . TYR A 1 224 ? -16.845 -38.291 -10.358 1.00 79.94 224 TYR A CA 1
ATOM 1828 C C . TYR A 1 224 ? -16.724 -36.846 -10.847 1.00 79.94 224 TYR A C 1
ATOM 1830 O O . TYR A 1 224 ? -16.923 -35.909 -10.080 1.00 79.94 224 TYR A O 1
ATOM 1838 N N . ASP A 1 225 ? -16.518 -36.683 -12.156 1.00 76.69 225 ASP A N 1
ATOM 1839 C CA . ASP A 1 225 ? -16.384 -35.377 -12.823 1.00 76.69 225 ASP A CA 1
ATOM 1840 C C . ASP A 1 225 ? -17.701 -34.589 -12.926 1.00 76.69 225 ASP A C 1
ATOM 1842 O O . ASP A 1 225 ? -17.708 -33.409 -13.277 1.00 76.69 225 ASP A O 1
ATOM 1846 N N . LYS A 1 226 ? -18.848 -35.250 -12.724 1.00 80.31 226 LYS A N 1
ATOM 1847 C CA . LYS A 1 226 ? -20.177 -34.647 -12.873 1.00 80.31 226 LYS A CA 1
ATOM 1848 C C . LYS A 1 226 ? -21.080 -35.025 -11.703 1.00 80.31 226 LYS A C 1
ATOM 1850 O O . LYS A 1 226 ? -21.118 -36.200 -11.330 1.00 80.31 226 LYS A O 1
ATOM 1855 N N . PRO A 1 227 ? -21.873 -34.080 -11.171 1.00 81.38 227 PRO A N 1
ATOM 1856 C CA . PRO A 1 227 ? -22.868 -34.397 -10.161 1.00 81.38 227 PRO A CA 1
ATOM 1857 C C . PRO A 1 227 ? -23.970 -35.281 -10.757 1.00 81.38 227 PRO A C 1
ATOM 1859 O O . PRO A 1 227 ? -24.363 -35.131 -11.914 1.00 81.38 227 PRO A O 1
ATOM 1862 N N . TRP A 1 228 ? -24.527 -36.170 -9.933 1.00 81.62 228 TRP A N 1
ATOM 1863 C CA . TRP A 1 228 ? -25.642 -37.050 -10.310 1.00 81.62 228 TRP A CA 1
ATOM 1864 C C . TRP A 1 228 ? -26.892 -36.284 -10.792 1.00 81.62 228 TRP A C 1
ATOM 1866 O O . TRP A 1 228 ? -27.668 -36.791 -11.600 1.00 81.62 228 TRP A O 1
ATOM 1876 N N . ARG A 1 229 ? -27.092 -35.044 -10.321 1.00 78.81 229 ARG A N 1
ATOM 1877 C CA . ARG A 1 229 ? -28.135 -34.125 -10.802 1.00 78.81 229 ARG A CA 1
ATOM 1878 C C . ARG A 1 229 ? -27.516 -32.787 -11.191 1.00 78.81 229 ARG A C 1
ATOM 1880 O O . ARG A 1 229 ? -26.744 -32.223 -10.424 1.00 78.81 229 ARG A O 1
ATOM 1887 N N . ALA A 1 230 ? -27.927 -32.248 -12.337 1.00 74.94 230 ALA A N 1
ATOM 1888 C CA . ALA A 1 230 ? -27.584 -30.895 -12.767 1.00 74.94 230 ALA A CA 1
ATOM 1889 C C . ALA A 1 230 ? -28.365 -29.862 -11.929 1.00 74.94 230 ALA A C 1
ATOM 1891 O O . ALA A 1 230 ? -29.426 -29.395 -12.334 1.00 74.94 230 ALA A O 1
ATOM 1892 N N . GLN A 1 231 ? -27.886 -29.562 -10.720 1.00 64.69 231 GLN A N 1
ATOM 1893 C CA . GLN A 1 231 ? -28.497 -28.559 -9.837 1.00 64.69 231 GLN A CA 1
ATOM 1894 C C . GLN A 1 231 ? -28.271 -27.119 -10.329 1.00 64.69 231 GLN A C 1
ATOM 1896 O O . GLN A 1 231 ? -29.122 -26.263 -10.093 1.00 64.69 231 GLN A O 1
ATOM 1901 N N . ASP A 1 232 ? -27.208 -26.871 -11.098 1.00 64.25 232 ASP A N 1
ATOM 1902 C CA . ASP A 1 232 ? -26.776 -25.514 -11.464 1.00 64.25 232 ASP A CA 1
ATOM 1903 C C . ASP A 1 232 ? -27.724 -24.766 -12.416 1.00 64.25 232 ASP A C 1
ATOM 1905 O O . ASP A 1 232 ? -27.671 -23.543 -12.497 1.00 64.25 232 ASP A O 1
ATOM 1909 N N . ASN A 1 233 ? -28.654 -25.466 -13.078 1.00 59.16 233 ASN A N 1
ATOM 1910 C CA . ASN A 1 233 ? -29.595 -24.860 -14.031 1.00 59.16 233 ASN A CA 1
ATOM 1911 C C . ASN A 1 233 ? -31.068 -25.078 -13.682 1.00 59.16 233 ASN A C 1
ATOM 1913 O O . ASN A 1 233 ? -31.947 -24.735 -14.474 1.00 59.16 233 ASN A O 1
ATOM 1917 N N . ILE A 1 234 ? -31.381 -25.591 -12.488 1.00 63.59 234 ILE A N 1
ATOM 1918 C CA . ILE A 1 234 ? -32.782 -25.750 -12.078 1.00 63.59 234 ILE A CA 1
ATOM 1919 C C . ILE A 1 234 ? -33.484 -24.380 -12.076 1.00 63.59 234 ILE A C 1
ATOM 1921 O O . ILE A 1 234 ? -34.618 -24.280 -12.524 1.00 63.59 234 ILE A O 1
ATOM 1925 N N . GLN A 1 235 ? -32.798 -23.293 -11.707 1.00 62.38 235 GLN A N 1
ATOM 1926 C CA . GLN A 1 235 ? -33.362 -21.936 -11.774 1.00 62.38 235 GLN A CA 1
ATOM 1927 C C . GLN A 1 235 ? -33.688 -21.449 -13.199 1.00 62.38 235 GLN A C 1
ATOM 1929 O O . GLN A 1 235 ? -34.522 -20.558 -13.347 1.00 62.38 235 GLN A O 1
ATOM 1934 N N . GLN A 1 236 ? -33.049 -22.004 -14.236 1.00 63.59 236 GLN A N 1
ATOM 1935 C CA . GLN A 1 236 ? -33.342 -21.683 -15.640 1.00 63.59 236 GLN A CA 1
ATOM 1936 C C . GLN A 1 236 ? -34.455 -22.562 -16.231 1.00 63.59 236 GLN A C 1
ATOM 1938 O O . GLN A 1 236 ? -35.114 -22.154 -17.183 1.00 63.59 236 GLN A O 1
ATOM 1943 N N . HIS A 1 237 ? -34.675 -23.752 -15.664 1.00 65.88 237 HIS A N 1
ATOM 1944 C CA . HIS A 1 237 ? -35.713 -24.696 -16.094 1.00 65.88 237 HIS A CA 1
ATOM 1945 C C . HIS A 1 237 ? -36.981 -24.665 -15.228 1.00 65.88 237 HIS A C 1
ATOM 1947 O O . HIS A 1 237 ? -38.016 -25.185 -15.643 1.00 65.88 237 HIS A O 1
ATOM 1953 N N . ILE A 1 238 ? -36.938 -24.050 -14.044 1.00 77.62 238 ILE A N 1
ATOM 1954 C CA . ILE A 1 238 ? -38.141 -23.653 -13.312 1.00 77.62 238 ILE A CA 1
ATOM 1955 C C . ILE A 1 238 ? -38.790 -22.520 -14.104 1.00 77.62 238 ILE A C 1
ATOM 1957 O O . ILE A 1 238 ? -38.142 -21.519 -14.405 1.00 77.62 238 ILE A O 1
ATOM 1961 N N . TYR A 1 239 ? -40.069 -22.702 -14.440 1.00 72.62 239 TYR A N 1
ATOM 1962 C CA . TYR A 1 239 ? -40.867 -21.765 -15.225 1.00 72.62 239 TYR A CA 1
ATOM 1963 C C . TYR A 1 239 ? -40.671 -20.317 -14.751 1.00 72.62 239 TYR A C 1
ATOM 1965 O O . TYR A 1 239 ? -41.108 -19.926 -13.668 1.00 72.62 239 TYR A O 1
ATOM 1973 N N . ARG A 1 240 ? -39.992 -19.527 -15.587 1.00 71.00 240 ARG A N 1
ATOM 1974 C CA . ARG A 1 240 ? -39.805 -18.085 -15.432 1.00 71.00 240 ARG A CA 1
ATOM 1975 C C . ARG A 1 240 ? -40.495 -17.395 -16.606 1.00 71.00 240 ARG A C 1
ATOM 1977 O O . ARG A 1 240 ? -39.882 -17.283 -17.668 1.00 71.00 240 ARG A O 1
ATOM 1984 N N . PRO A 1 241 ? -41.753 -16.954 -16.450 1.00 71.69 241 PRO A N 1
ATOM 1985 C CA . PRO A 1 241 ? -42.432 -16.223 -17.506 1.00 71.69 241 PRO A CA 1
ATOM 1986 C C . PRO A 1 241 ? -41.659 -14.936 -17.816 1.00 71.69 241 PRO A C 1
ATOM 1988 O O . PRO A 1 241 ? -41.478 -14.068 -16.959 1.00 71.69 241 PRO A O 1
ATOM 1991 N N . SER A 1 242 ? -41.154 -14.839 -19.044 1.00 70.19 242 SER A N 1
ATOM 1992 C CA . SER A 1 242 ? -40.511 -13.637 -19.566 1.00 70.19 242 SER A CA 1
ATOM 1993 C C . SER A 1 242 ? -41.598 -12.685 -20.053 1.00 70.19 242 SER A C 1
ATOM 1995 O O . SER A 1 242 ? -42.340 -13.026 -20.971 1.00 70.19 242 SER A O 1
ATOM 1997 N N . LYS A 1 243 ? -41.670 -11.479 -19.475 1.00 65.50 243 LYS A N 1
ATOM 1998 C CA . LYS A 1 243 ? -42.658 -10.447 -19.848 1.00 65.50 243 LYS A CA 1
ATOM 1999 C C . LYS A 1 243 ? -42.611 -10.051 -21.330 1.00 65.50 243 LYS A C 1
ATOM 2001 O O . LYS A 1 243 ? -43.587 -9.524 -21.844 1.00 65.50 243 LYS A O 1
ATOM 2006 N N . ASN A 1 244 ? -41.495 -10.308 -22.009 1.00 65.88 244 ASN A N 1
ATOM 2007 C CA . ASN A 1 244 ? -41.296 -9.885 -23.393 1.00 65.88 244 ASN A CA 1
ATOM 2008 C C . ASN A 1 244 ? -41.609 -10.991 -24.407 1.00 65.88 244 ASN A C 1
ATOM 2010 O O . ASN A 1 244 ? -41.871 -10.680 -25.558 1.00 65.88 244 ASN A O 1
ATOM 2014 N N . LEU A 1 245 ? -41.611 -12.265 -23.994 1.00 67.44 245 LEU A N 1
ATOM 2015 C CA . LEU A 1 245 ? -41.856 -13.375 -24.921 1.00 67.44 245 LEU A CA 1
ATOM 2016 C C . LEU A 1 245 ? -43.331 -13.440 -25.351 1.00 67.44 245 LEU A C 1
ATOM 2018 O O . LEU A 1 245 ? -43.631 -13.771 -26.493 1.00 67.44 245 LEU A O 1
ATOM 2022 N N . ASP A 1 246 ? -44.244 -13.084 -24.444 1.00 64.31 246 ASP A N 1
ATOM 2023 C CA . ASP A 1 246 ? -45.691 -13.103 -24.696 1.00 64.31 246 ASP A CA 1
ATOM 2024 C C . ASP A 1 246 ? -46.137 -11.980 -25.643 1.00 64.31 246 ASP A C 1
ATOM 2026 O O . ASP A 1 246 ? -47.064 -12.155 -26.433 1.00 64.31 246 ASP A O 1
ATOM 2030 N N . LYS A 1 247 ? -45.434 -10.841 -25.611 1.00 67.12 247 LYS A N 1
ATOM 2031 C CA . LYS A 1 247 ? -45.740 -9.677 -26.449 1.00 67.12 247 LYS A CA 1
ATOM 2032 C C . LYS A 1 247 ? -45.449 -9.936 -27.928 1.00 67.12 247 LYS A C 1
ATOM 2034 O O . LYS A 1 247 ? -46.203 -9.485 -28.785 1.00 67.12 247 LYS A O 1
ATOM 2039 N N . ASP A 1 248 ? -44.409 -10.718 -28.211 1.00 67.38 248 ASP A N 1
ATOM 2040 C CA . ASP A 1 248 ? -44.046 -11.111 -29.575 1.00 67.38 248 ASP A CA 1
ATOM 2041 C C . ASP A 1 248 ? -44.951 -12.231 -30.129 1.00 67.38 248 ASP A C 1
ATOM 2043 O O . ASP A 1 248 ? -45.165 -12.295 -31.339 1.00 67.38 248 ASP A O 1
ATOM 2047 N N . LEU A 1 249 ? -45.500 -13.105 -29.270 1.00 70.38 249 LEU A N 1
ATOM 2048 C CA . LEU A 1 249 ? -46.373 -14.215 -29.690 1.00 70.38 249 LEU A CA 1
ATOM 2049 C C . LEU A 1 249 ? -47.849 -13.824 -29.845 1.00 70.38 249 LEU A C 1
ATOM 2051 O O . LEU A 1 249 ? -48.495 -14.280 -30.788 1.00 70.38 249 LEU A O 1
ATOM 2055 N N . TYR A 1 250 ? -48.393 -13.029 -28.920 1.00 67.56 250 TYR A N 1
ATOM 2056 C CA . TYR A 1 250 ? -49.825 -12.701 -28.876 1.00 67.56 250 TYR A CA 1
ATOM 2057 C C . TYR A 1 250 ? -50.146 -11.261 -29.305 1.00 67.56 250 TYR A C 1
ATOM 2059 O O . TYR A 1 250 ? -51.316 -10.938 -29.507 1.00 67.56 250 TYR A O 1
ATOM 2067 N N . GLY A 1 251 ? -49.129 -10.410 -29.494 1.00 67.12 251 GLY A N 1
ATOM 2068 C CA . GLY A 1 251 ? -49.294 -9.012 -29.898 1.00 67.12 251 GLY A CA 1
ATOM 2069 C C . GLY A 1 251 ? -50.082 -8.157 -28.892 1.00 67.12 251 GLY A C 1
ATOM 2070 O O . GLY A 1 251 ? -50.516 -8.621 -27.839 1.00 67.12 251 GLY A O 1
ATOM 2071 N N . ASP A 1 252 ? -50.312 -6.885 -29.234 1.00 65.94 252 ASP A N 1
ATOM 2072 C CA . ASP A 1 252 ? -51.073 -5.925 -28.406 1.00 65.94 252 ASP A CA 1
ATOM 2073 C C . ASP A 1 252 ? -52.593 -6.241 -28.322 1.00 65.94 252 ASP A C 1
ATOM 2075 O O . ASP A 1 252 ? -53.371 -5.472 -27.748 1.00 65.94 252 ASP A O 1
ATOM 2079 N N . ASP A 1 253 ? -53.056 -7.358 -28.898 1.00 65.00 253 ASP A N 1
ATOM 2080 C CA . ASP A 1 253 ? -54.473 -7.741 -28.902 1.00 65.00 253 ASP A CA 1
ATOM 2081 C C . ASP A 1 253 ? -54.970 -8.164 -27.512 1.00 65.00 253 ASP A C 1
ATOM 2083 O O . ASP A 1 253 ? -56.132 -7.919 -27.186 1.00 65.00 253 ASP A O 1
ATOM 2087 N N . LEU A 1 254 ? -54.102 -8.703 -26.647 1.00 65.94 254 LEU A N 1
ATOM 2088 C CA . LEU A 1 254 ? -54.454 -8.970 -25.246 1.00 65.94 254 LEU A CA 1
ATOM 2089 C C . LEU A 1 254 ? -54.783 -7.674 -24.493 1.00 65.94 254 LEU A C 1
ATOM 2091 O O . LEU A 1 254 ? -55.820 -7.599 -23.837 1.00 65.94 254 LEU A O 1
ATOM 2095 N N . ASP A 1 255 ? -53.971 -6.629 -24.660 1.00 66.31 255 ASP A N 1
ATOM 2096 C CA . ASP A 1 255 ? -54.203 -5.323 -24.031 1.00 66.31 255 ASP A CA 1
ATOM 2097 C C . ASP A 1 255 ? -55.478 -4.648 -24.574 1.00 66.31 255 ASP A C 1
ATOM 2099 O O . ASP A 1 255 ? -56.226 -4.004 -23.829 1.00 66.31 255 ASP A O 1
ATOM 2103 N N . ARG A 1 256 ? -55.799 -4.841 -25.861 1.00 69.62 256 ARG A N 1
ATOM 2104 C CA . ARG A 1 256 ? -57.069 -4.382 -26.457 1.00 69.62 256 ARG A CA 1
ATOM 2105 C C . ARG A 1 256 ? -58.281 -5.143 -25.935 1.00 69.62 256 ARG A C 1
ATOM 2107 O O . ARG A 1 256 ? -59.305 -4.528 -25.658 1.00 69.62 256 ARG A O 1
ATOM 2114 N N . ILE A 1 257 ? -58.190 -6.461 -25.783 1.00 67.62 257 ILE A N 1
ATOM 2115 C CA . ILE A 1 257 ? -59.300 -7.274 -25.274 1.00 67.62 257 ILE A CA 1
ATOM 2116 C C . ILE A 1 257 ? -59.557 -6.947 -23.798 1.00 67.62 257 ILE A C 1
ATOM 2118 O O . ILE A 1 257 ? -60.713 -6.756 -23.419 1.00 67.62 257 ILE A O 1
ATOM 2122 N N . ILE A 1 258 ? -58.496 -6.784 -22.999 1.00 66.75 258 ILE A N 1
ATOM 2123 C CA . ILE A 1 258 ? -58.568 -6.396 -21.581 1.00 66.75 258 ILE A CA 1
ATOM 2124 C C . ILE A 1 258 ? -59.154 -4.986 -21.404 1.00 66.75 258 ILE A C 1
ATOM 2126 O O . ILE A 1 258 ? -59.909 -4.752 -20.464 1.00 66.75 258 ILE A O 1
ATOM 2130 N N . SER A 1 259 ? -58.847 -4.047 -22.304 1.00 69.12 259 SER A N 1
ATOM 2131 C CA . SER A 1 259 ? -59.348 -2.664 -22.226 1.00 69.12 259 SER A CA 1
ATOM 2132 C C . SER A 1 259 ? -60.774 -2.474 -22.756 1.00 69.12 259 SER A C 1
ATOM 2134 O O . SER A 1 259 ? -61.388 -1.433 -22.510 1.00 69.12 259 SER A O 1
ATOM 2136 N N . THR A 1 260 ? -61.349 -3.460 -23.451 1.00 74.94 260 THR A N 1
ATOM 2137 C CA . THR A 1 260 ? -62.766 -3.411 -23.827 1.00 74.94 260 THR A CA 1
ATOM 2138 C C . THR A 1 260 ? -63.652 -3.936 -22.696 1.00 74.94 260 THR A C 1
ATOM 2140 O O . THR A 1 260 ? -63.639 -5.122 -22.384 1.00 74.94 260 THR A O 1
ATOM 2143 N N . ASN A 1 261 ? -64.511 -3.075 -22.138 1.00 65.81 261 ASN A N 1
ATOM 2144 C CA . ASN A 1 261 ? -65.530 -3.411 -21.123 1.00 65.81 261 ASN A CA 1
ATOM 2145 C C . ASN A 1 261 ? -66.667 -4.322 -21.651 1.00 65.81 261 ASN A C 1
ATOM 2147 O O . ASN A 1 261 ? -67.820 -4.193 -21.250 1.00 65.81 261 ASN A O 1
ATOM 2151 N N . ARG A 1 262 ? -66.384 -5.238 -22.586 1.00 68.00 262 ARG A N 1
ATOM 2152 C CA . ARG A 1 262 ? -67.373 -6.160 -23.172 1.00 68.00 262 ARG A CA 1
ATOM 2153 C C . ARG A 1 262 ? -67.786 -7.291 -22.225 1.00 68.00 262 ARG A C 1
ATOM 2155 O O . ARG A 1 262 ? -68.785 -7.947 -22.492 1.00 68.00 262 ARG A O 1
ATOM 2162 N N . PHE A 1 263 ? -67.051 -7.504 -21.133 1.00 63.72 263 PHE A N 1
ATOM 2163 C CA . PHE A 1 263 ? -67.258 -8.613 -20.197 1.00 63.72 263 PHE A CA 1
ATOM 2164 C C . PHE A 1 263 ? -67.397 -8.127 -18.747 1.00 63.72 263 PHE A C 1
ATOM 2166 O O . PHE A 1 263 ? -66.632 -8.531 -17.875 1.00 63.72 263 PHE A O 1
ATOM 2173 N N . VAL A 1 264 ? -68.371 -7.250 -18.485 1.00 63.81 264 VAL A N 1
ATOM 2174 C CA . VAL A 1 264 ? -68.754 -6.858 -17.117 1.00 63.81 264 VAL A CA 1
ATOM 2175 C C . VAL A 1 264 ? -69.986 -7.677 -16.696 1.00 63.81 264 VAL A C 1
ATOM 2177 O O . VAL A 1 264 ? -71.030 -7.544 -17.332 1.00 63.81 264 VAL A O 1
ATOM 2180 N N . PRO A 1 265 ? -69.904 -8.547 -15.672 1.00 68.12 265 PRO A N 1
ATOM 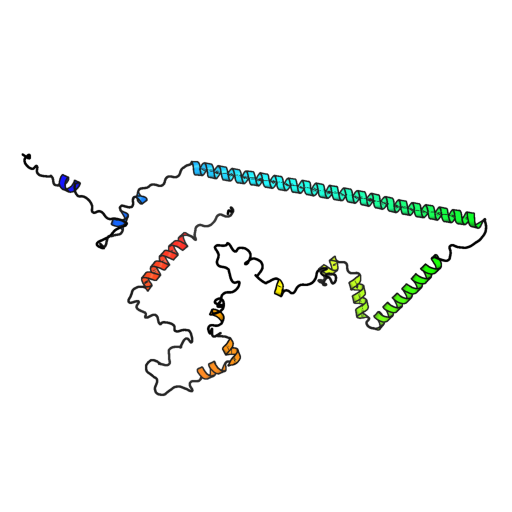2181 C CA . PRO A 1 265 ? -71.063 -9.275 -15.152 1.00 68.12 265 PRO A CA 1
ATOM 2182 C C . PRO A 1 265 ? -71.985 -8.363 -14.323 1.00 68.12 265 PRO A C 1
ATOM 2184 O O . PRO A 1 265 ? -71.502 -7.620 -13.476 1.00 68.12 265 PRO A O 1
ATOM 2187 N N . ASP A 1 266 ? -73.307 -8.496 -14.473 1.00 63.97 266 ASP A N 1
ATOM 2188 C CA . ASP A 1 266 ? -74.316 -7.709 -13.725 1.00 63.97 266 ASP A CA 1
ATOM 2189 C C . ASP A 1 266 ? -74.348 -7.983 -12.205 1.00 63.97 266 ASP A C 1
ATOM 2191 O O . ASP A 1 266 ? -74.941 -7.227 -11.436 1.00 63.97 266 ASP A O 1
ATOM 2195 N N . LYS A 1 267 ? -73.726 -9.075 -11.744 1.00 64.56 267 LYS A N 1
ATOM 2196 C CA . LYS A 1 267 ? -73.571 -9.418 -10.322 1.00 64.56 267 LYS A CA 1
ATOM 2197 C C . LYS A 1 267 ? -72.143 -9.882 -10.061 1.00 64.56 267 LYS A C 1
ATOM 2199 O O . LYS A 1 267 ? -71.789 -11.019 -10.365 1.00 64.56 267 LYS A O 1
ATOM 2204 N N . GLY A 1 268 ? -71.332 -8.982 -9.511 1.00 63.59 268 GLY A N 1
ATOM 2205 C CA . GLY A 1 268 ? -69.971 -9.269 -9.067 1.00 63.59 268 GLY A CA 1
ATOM 2206 C C . GLY A 1 268 ? -69.945 -10.086 -7.773 1.00 63.59 268 GLY A C 1
ATOM 2207 O O . GLY A 1 268 ? -70.812 -9.951 -6.910 1.00 63.59 268 GLY A O 1
ATOM 2208 N N . PHE A 1 269 ? -68.939 -10.949 -7.642 1.00 58.47 269 PHE A N 1
ATOM 2209 C CA . PHE A 1 269 ? -68.633 -11.653 -6.399 1.00 58.47 269 PHE A CA 1
ATOM 2210 C C . PHE A 1 269 ? -68.048 -10.649 -5.391 1.00 58.47 269 PHE A C 1
ATOM 2212 O O . PHE A 1 269 ? -67.154 -9.869 -5.737 1.00 58.47 269 PHE A O 1
ATOM 2219 N N . SER A 1 270 ? -68.560 -10.635 -4.157 1.00 58.59 270 SER A N 1
ATOM 2220 C CA . SER A 1 270 ? -68.139 -9.679 -3.124 1.00 58.59 270 SER A CA 1
ATOM 2221 C C . SER A 1 270 ? -66.629 -9.776 -2.881 1.00 58.59 270 SER A C 1
ATOM 2223 O O . SER A 1 270 ? -66.134 -10.852 -2.545 1.00 58.59 270 SER A O 1
ATOM 2225 N N . GLY A 1 271 ? -65.911 -8.663 -3.066 1.00 60.44 271 GLY A N 1
ATOM 2226 C CA . GLY A 1 271 ? -64.441 -8.595 -3.006 1.00 60.44 271 GLY A CA 1
ATOM 2227 C C . GLY A 1 271 ? -63.754 -8.304 -4.348 1.00 60.44 271 GLY A C 1
ATOM 2228 O O . GLY A 1 271 ? -62.529 -8.277 -4.413 1.00 60.44 271 GLY A O 1
ATOM 2229 N N . THR A 1 272 ? -64.518 -8.073 -5.422 1.00 58.34 272 THR A N 1
ATOM 2230 C CA . THR A 1 272 ? -63.992 -7.675 -6.741 1.00 58.34 272 THR A CA 1
ATOM 2231 C C . THR A 1 272 ? -64.712 -6.442 -7.297 1.00 58.34 272 THR A C 1
ATOM 2233 O O . THR A 1 272 ? -65.362 -6.501 -8.333 1.00 58.34 272 THR A O 1
ATOM 2236 N N . GLU A 1 273 ? -64.613 -5.315 -6.588 1.00 59.72 273 GLU A N 1
ATOM 2237 C CA . GLU A 1 273 ? -65.093 -4.008 -7.069 1.00 59.72 273 GLU A CA 1
ATOM 2238 C C . GLU A 1 273 ? -64.161 -3.462 -8.178 1.00 59.72 273 GLU A C 1
ATOM 2240 O O . GLU A 1 273 ? -62.931 -3.544 -8.043 1.00 59.72 273 GLU A O 1
ATOM 2245 N N . PRO A 1 274 ? -64.688 -2.893 -9.281 1.00 53.22 274 PRO A N 1
ATOM 2246 C CA . PRO A 1 274 ? -63.882 -2.411 -10.394 1.00 53.22 274 PRO A CA 1
ATOM 2247 C C . PRO A 1 274 ? -63.354 -1.008 -10.070 1.00 53.22 274 PRO A C 1
ATOM 2249 O O . PRO A 1 274 ? -63.969 0.006 -10.383 1.00 53.22 274 PRO A O 1
ATOM 2252 N N . GLY A 1 275 ? -62.203 -0.954 -9.409 1.00 53.75 275 GLY A N 1
ATOM 2253 C CA . GLY A 1 275 ? -61.526 0.306 -9.078 1.00 53.75 275 GLY A CA 1
ATOM 2254 C C . GLY A 1 275 ? -60.093 0.136 -8.579 1.00 53.75 275 GLY A C 1
ATOM 2255 O O . GLY A 1 275 ? -59.292 1.060 -8.689 1.00 53.75 275 GLY A O 1
ATOM 2256 N N . ALA A 1 276 ? -59.733 -1.056 -8.102 1.00 48.00 276 ALA A N 1
ATOM 2257 C CA . ALA A 1 276 ? -58.358 -1.385 -7.759 1.00 48.00 276 ALA A CA 1
ATOM 2258 C C . ALA A 1 276 ? -57.640 -1.943 -8.995 1.00 48.00 276 ALA A C 1
ATOM 2260 O O . ALA A 1 276 ? -57.940 -3.045 -9.463 1.00 48.00 276 ALA A O 1
ATOM 2261 N N . ALA A 1 277 ? -56.699 -1.169 -9.539 1.00 50.09 277 ALA A N 1
ATOM 2262 C CA . ALA A 1 277 ? -55.777 -1.632 -10.566 1.00 50.09 277 ALA A CA 1
ATOM 2263 C C . ALA A 1 277 ? -55.079 -2.909 -10.072 1.00 50.09 277 ALA A C 1
ATOM 2265 O O . ALA A 1 277 ? -54.256 -2.873 -9.160 1.00 50.09 277 ALA A O 1
ATOM 2266 N N . ARG A 1 278 ? -55.436 -4.060 -10.648 1.00 52.06 278 ARG A N 1
ATOM 2267 C CA . ARG A 1 278 ? -54.761 -5.322 -10.353 1.00 52.06 278 ARG A CA 1
ATOM 2268 C C . ARG A 1 278 ? -53.355 -5.260 -10.940 1.00 52.06 278 ARG A C 1
ATOM 2270 O O . ARG A 1 278 ? -53.186 -5.388 -12.151 1.00 52.06 278 ARG A O 1
ATOM 2277 N N . ASN A 1 279 ? -52.352 -5.089 -10.082 1.00 49.47 279 ASN A N 1
ATOM 2278 C CA . ASN A 1 279 ? -50.961 -5.352 -10.426 1.00 49.47 279 ASN A CA 1
ATOM 2279 C C . ASN A 1 279 ? -50.848 -6.830 -10.826 1.00 49.47 279 ASN A C 1
ATOM 2281 O O . ASN A 1 279 ? -50.916 -7.724 -9.985 1.00 49.47 279 ASN A O 1
ATOM 2285 N N . VAL A 1 280 ? -50.702 -7.103 -12.124 1.00 54.69 280 VAL A N 1
ATOM 2286 C CA . VAL A 1 280 ? -50.355 -8.437 -12.631 1.00 54.69 280 VAL A CA 1
ATOM 2287 C C . VAL A 1 280 ? -48.869 -8.668 -12.337 1.00 54.69 280 VAL A C 1
ATOM 2289 O O . VAL A 1 280 ? -47.980 -8.451 -13.162 1.00 54.69 280 VAL A O 1
ATOM 2292 N N . GLY A 1 281 ? -48.605 -9.045 -11.093 1.00 65.06 281 GLY A N 1
ATOM 2293 C CA . GLY A 1 281 ? -47.318 -9.445 -10.543 1.00 65.06 281 GLY A CA 1
ATOM 2294 C C . GLY A 1 281 ? -47.530 -10.533 -9.484 1.00 65.06 281 GLY A C 1
ATOM 2295 O O . GLY A 1 281 ? -48.676 -10.837 -9.146 1.00 65.06 281 GLY A O 1
ATOM 2296 N N . PRO A 1 282 ? -46.457 -11.173 -8.986 1.00 64.31 282 PRO A N 1
ATOM 2297 C CA . PRO A 1 282 ? -46.562 -12.106 -7.865 1.00 64.31 282 PRO A CA 1
ATOM 2298 C C . PRO A 1 282 ? -47.295 -11.429 -6.704 1.00 64.31 282 PRO A C 1
ATOM 2300 O O . PRO A 1 282 ? -47.050 -10.250 -6.476 1.00 64.31 282 PRO A O 1
ATOM 2303 N N . VAL A 1 283 ? -48.169 -12.167 -6.007 1.00 62.88 283 VAL A N 1
ATOM 2304 C CA . VAL A 1 283 ? -49.024 -11.684 -4.905 1.00 62.88 283 VAL A CA 1
ATOM 2305 C C . VAL A 1 283 ? -48.282 -10.668 -4.032 1.00 62.88 283 VAL A C 1
ATOM 2307 O O . VAL A 1 283 ? -47.377 -11.025 -3.278 1.00 62.88 283 VAL A O 1
ATOM 2310 N N . GLU A 1 284 ? -48.653 -9.397 -4.174 1.00 52.94 284 GLU A N 1
ATOM 2311 C CA . GLU A 1 284 ? -48.191 -8.322 -3.306 1.00 52.94 284 GLU A CA 1
ATOM 2312 C C . GLU A 1 284 ? -49.053 -8.356 -2.039 1.00 52.94 284 GLU A C 1
ATOM 2314 O O . GLU A 1 284 ? -50.280 -8.394 -2.114 1.00 52.94 284 GLU A O 1
ATOM 2319 N N . PHE A 1 285 ? -48.417 -8.397 -0.869 1.00 59.84 285 PHE A N 1
ATOM 2320 C CA . PHE A 1 285 ? -49.121 -8.261 0.402 1.00 59.84 285 PHE A CA 1
ATOM 2321 C C . PHE A 1 285 ? -49.476 -6.786 0.602 1.00 59.84 285 PHE A C 1
ATOM 2323 O O . PHE A 1 285 ? -48.581 -5.937 0.615 1.00 59.84 285 PHE A O 1
ATOM 2330 N N . GLU A 1 286 ? -50.762 -6.478 0.771 1.00 55.25 286 GLU A N 1
ATOM 2331 C CA . GLU A 1 286 ? -51.178 -5.160 1.243 1.00 55.25 286 GLU A CA 1
ATOM 2332 C C . GLU A 1 286 ? -50.647 -4.961 2.664 1.00 55.25 286 GLU A C 1
ATOM 2334 O O . GLU A 1 286 ? -50.872 -5.765 3.570 1.00 55.25 286 GLU A O 1
ATOM 2339 N N . LYS A 1 287 ? -49.870 -3.894 2.843 1.00 56.44 287 LYS A N 1
ATOM 2340 C CA . LYS A 1 287 ? -49.412 -3.451 4.152 1.00 56.44 287 LYS A CA 1
ATOM 2341 C C . LYS A 1 287 ? -50.607 -2.795 4.842 1.00 56.44 287 LYS A C 1
ATOM 2343 O O . LYS A 1 287 ? -50.894 -1.638 4.556 1.00 56.44 287 LYS A O 1
ATOM 2348 N N . GLU A 1 288 ? -51.292 -3.525 5.720 1.00 51.28 288 GLU A N 1
ATOM 2349 C CA . GLU A 1 288 ? -52.265 -2.924 6.638 1.00 51.28 288 GLU A CA 1
ATOM 2350 C C . GLU A 1 288 ? -51.587 -1.757 7.384 1.00 51.28 288 GLU A C 1
ATOM 2352 O O . GLU A 1 288 ? -50.471 -1.887 7.896 1.00 51.28 288 GLU A O 1
ATOM 2357 N N . GLU A 1 289 ? -52.221 -0.581 7.352 1.00 56.84 289 GLU A N 1
ATOM 2358 C CA . GLU A 1 289 ? -51.625 0.701 7.762 1.00 56.84 289 GLU A CA 1
ATOM 2359 C C . GLU A 1 289 ? -51.393 0.838 9.275 1.00 56.84 289 GLU A C 1
ATOM 2361 O O . GLU A 1 289 ? -50.737 1.786 9.706 1.00 56.84 289 GLU A O 1
ATOM 2366 N N . GLU A 1 290 ? -51.810 -0.136 10.082 1.00 61.75 290 GLU A N 1
ATOM 2367 C CA . GLU A 1 290 ? -51.475 -0.193 11.501 1.00 61.75 290 GLU A CA 1
ATOM 2368 C C . GLU A 1 290 ? -50.662 -1.453 11.803 1.00 61.75 290 GLU A C 1
ATOM 2370 O O . GLU A 1 290 ? -51.149 -2.577 11.810 1.00 61.75 290 GLU A O 1
ATOM 2375 N N . ASP A 1 291 ? -49.370 -1.251 12.046 1.00 70.31 291 ASP A N 1
ATOM 2376 C CA . ASP A 1 291 ? -48.425 -2.281 12.462 1.00 70.31 291 ASP A CA 1
ATOM 2377 C C . ASP A 1 291 ? -48.717 -2.708 13.910 1.00 70.31 291 ASP A C 1
ATOM 2379 O O . ASP A 1 291 ? -48.110 -2.216 14.862 1.00 70.31 291 ASP A O 1
ATOM 2383 N N . ILE A 1 292 ? -49.671 -3.634 14.063 1.00 70.06 292 ILE A N 1
ATOM 2384 C CA . ILE A 1 292 ? -50.183 -4.168 15.342 1.00 70.06 292 ILE A CA 1
ATOM 2385 C C . ILE A 1 292 ? -49.047 -4.674 16.255 1.00 70.06 292 ILE A C 1
ATOM 2387 O O . ILE A 1 292 ? -49.176 -4.693 17.479 1.00 70.06 292 ILE A O 1
ATOM 2391 N N . PHE A 1 293 ? -47.914 -5.070 15.668 1.00 68.12 293 PHE A N 1
ATOM 2392 C CA . PHE A 1 293 ? -46.771 -5.652 16.369 1.00 68.12 293 PHE A CA 1
ATOM 2393 C C . PHE A 1 293 ? -45.564 -4.705 16.498 1.00 68.12 293 PHE A C 1
ATOM 2395 O O . PHE A 1 293 ? -44.541 -5.111 17.052 1.00 68.12 293 PHE A O 1
ATOM 2402 N N . GLY A 1 294 ? -45.650 -3.459 16.013 1.00 72.00 294 GLY A N 1
ATOM 2403 C CA . GLY A 1 294 ? -44.574 -2.460 16.109 1.00 72.00 294 GLY A CA 1
ATOM 2404 C C . GLY A 1 294 ? -43.255 -2.857 15.420 1.00 72.00 294 GLY A C 1
ATOM 2405 O O . GLY A 1 294 ? -42.191 -2.303 15.722 1.00 72.00 294 GLY A O 1
ATOM 2406 N N . LEU A 1 295 ? -43.294 -3.831 14.507 1.00 73.38 295 LEU A N 1
ATOM 2407 C CA . LEU A 1 295 ? -42.129 -4.372 13.800 1.00 73.38 295 LEU A CA 1
ATOM 2408 C C . LEU A 1 295 ? -41.503 -3.352 12.839 1.00 73.38 295 LEU A C 1
ATOM 2410 O O . LEU A 1 295 ? -40.286 -3.330 12.654 1.00 73.38 295 LEU A O 1
ATOM 2414 N N . GLY A 1 296 ? -42.314 -2.475 12.262 1.00 74.25 296 GLY A N 1
ATOM 2415 C CA . GLY A 1 296 ? -41.924 -1.347 11.431 1.00 74.25 296 GLY A CA 1
ATOM 2416 C C . GLY A 1 296 ? -41.068 -0.336 12.186 1.00 74.25 296 GLY A C 1
ATOM 2417 O O . GLY A 1 296 ? -40.002 0.024 11.692 1.00 74.25 296 GLY A O 1
ATOM 2418 N N . GLN A 1 297 ? -41.446 0.056 13.410 1.00 73.81 297 GLN A N 1
ATOM 2419 C CA . GLN A 1 297 ? -40.609 0.933 14.249 1.00 73.81 297 GLN A CA 1
ATOM 2420 C C . GLN A 1 297 ? -39.289 0.256 14.654 1.00 73.81 297 GLN A C 1
ATOM 2422 O O . GLN A 1 297 ? -38.227 0.889 14.650 1.00 73.81 297 GLN A O 1
ATOM 2427 N N . LEU A 1 298 ? -39.321 -1.049 14.935 1.00 75.12 298 LEU A N 1
ATOM 2428 C CA . LEU A 1 298 ? -38.124 -1.828 15.255 1.00 75.12 298 LEU A CA 1
ATOM 2429 C C . LEU A 1 298 ? -37.149 -1.906 14.065 1.00 75.12 298 LEU A C 1
ATOM 2431 O O . LEU A 1 298 ? -35.949 -1.678 14.213 1.00 75.12 298 LEU A O 1
ATOM 2435 N N . LEU A 1 299 ? -37.655 -2.169 12.862 1.00 76.31 299 LEU A N 1
ATOM 2436 C CA . LEU A 1 299 ? -36.848 -2.201 11.639 1.00 76.31 299 LEU A CA 1
ATOM 2437 C C . LEU A 1 299 ? -36.323 -0.812 11.253 1.00 76.31 299 LEU A C 1
ATOM 2439 O O . LEU A 1 299 ? -35.208 -0.690 10.740 1.00 76.31 299 LEU A O 1
ATOM 2443 N N . GLN A 1 300 ? -37.093 0.244 11.514 1.00 77.75 300 GLN A N 1
ATOM 2444 C CA . GLN A 1 300 ? -36.713 1.615 11.183 1.00 77.75 300 GLN A CA 1
ATOM 2445 C C . GLN A 1 300 ? -35.626 2.150 12.127 1.00 77.75 300 GLN A C 1
ATOM 2447 O O . GLN A 1 300 ? -34.640 2.704 11.644 1.00 77.75 300 GLN A O 1
ATOM 2452 N N . SER A 1 301 ? -35.706 1.854 13.428 1.00 72.75 301 SER A N 1
ATOM 2453 C CA . SER A 1 301 ? -34.634 2.144 14.399 1.00 72.75 301 SER A CA 1
ATOM 2454 C C . SER A 1 301 ? -33.347 1.342 14.136 1.00 72.75 301 SER A C 1
ATOM 2456 O O . SER A 1 301 ? -32.236 1.879 14.225 1.00 72.75 301 SER A O 1
ATOM 2458 N N . ALA A 1 302 ? -33.461 0.079 13.711 1.00 72.38 302 ALA A N 1
ATOM 2459 C CA . ALA A 1 302 ? -32.315 -0.718 13.262 1.00 72.38 302 ALA A CA 1
ATOM 2460 C C . ALA A 1 302 ? -31.666 -0.143 11.984 1.00 72.38 302 ALA A C 1
ATOM 2462 O O . ALA A 1 302 ? -30.445 -0.158 11.817 1.00 72.38 302 ALA A O 1
ATOM 2463 N N . LYS A 1 303 ? -32.470 0.418 11.075 1.00 75.56 303 LYS A N 1
ATOM 2464 C CA . LYS A 1 303 ? -31.971 1.059 9.851 1.00 75.56 303 LYS A CA 1
ATOM 2465 C C . LYS A 1 303 ? -31.351 2.434 10.115 1.00 75.56 303 LYS A C 1
ATOM 2467 O O . LYS A 1 303 ? -30.372 2.784 9.456 1.00 75.56 303 LYS A O 1
ATOM 2472 N N . GLU A 1 304 ? -31.890 3.206 11.056 1.00 68.81 304 GLU A N 1
ATOM 2473 C CA . GLU A 1 304 ? -31.346 4.508 11.464 1.00 68.81 304 GLU A CA 1
ATOM 2474 C C . GLU A 1 304 ? -30.019 4.364 12.211 1.00 68.81 304 GLU A C 1
ATOM 2476 O O . GLU A 1 304 ? -29.056 5.044 11.858 1.00 68.81 304 GLU A O 1
ATOM 2481 N N . SER A 1 305 ? -29.908 3.392 13.120 1.00 60.97 305 SER A N 1
ATOM 2482 C CA . SER A 1 305 ? -28.630 3.031 13.755 1.00 60.97 305 SER A CA 1
ATOM 2483 C C . SER A 1 305 ? -27.587 2.549 12.735 1.00 60.97 305 SER A C 1
ATOM 2485 O O . SER A 1 305 ? -26.428 2.962 12.791 1.00 60.97 305 SER A O 1
ATOM 2487 N N . GLY A 1 306 ? -27.992 1.778 11.716 1.00 60.41 306 GLY A N 1
ATOM 2488 C CA . GLY A 1 306 ? -27.118 1.411 10.594 1.00 60.41 306 GLY A CA 1
ATOM 2489 C C . GLY A 1 306 ? -26.711 2.589 9.689 1.00 60.41 306 GLY A C 1
ATOM 2490 O O . GLY A 1 306 ? -25.638 2.561 9.079 1.00 60.41 306 GLY A O 1
ATOM 2491 N N . LYS A 1 307 ? -27.532 3.646 9.604 1.00 59.34 307 LYS A N 1
ATOM 2492 C CA . LYS A 1 307 ? -27.229 4.876 8.849 1.00 59.34 307 LYS A CA 1
ATOM 2493 C C . LYS A 1 307 ? -26.351 5.856 9.629 1.00 59.34 307 LYS A C 1
ATOM 2495 O O . LYS A 1 307 ? -25.521 6.499 8.993 1.00 59.34 307 LYS A O 1
ATOM 2500 N N . GLU A 1 308 ? -26.465 5.950 10.954 1.00 54.91 308 GLU A N 1
ATOM 2501 C CA . GLU A 1 308 ? -25.528 6.728 11.784 1.00 54.91 308 GLU A CA 1
ATOM 2502 C C . GLU A 1 308 ? -24.110 6.142 11.746 1.00 54.91 308 GLU A C 1
ATOM 2504 O O . GLU A 1 308 ? -23.136 6.884 11.606 1.00 54.91 308 GLU A O 1
ATOM 2509 N N . LEU A 1 309 ? -23.992 4.809 11.752 1.00 54.41 309 LEU A N 1
ATOM 2510 C CA . LEU A 1 309 ? -22.715 4.115 11.556 1.00 54.41 309 LEU A CA 1
ATOM 2511 C C . LEU A 1 309 ? -22.113 4.361 10.163 1.00 54.41 309 LEU A C 1
ATOM 2513 O O . LEU A 1 309 ? -20.893 4.415 10.032 1.00 54.41 309 LEU A O 1
ATOM 2517 N N . LYS A 1 310 ? -22.944 4.574 9.130 1.00 51.28 310 LYS A N 1
ATOM 2518 C CA . LYS A 1 310 ? -22.462 4.950 7.790 1.00 51.28 310 LYS A CA 1
ATOM 2519 C C . LYS A 1 310 ? -22.161 6.442 7.639 1.00 51.28 310 LYS A C 1
ATOM 2521 O O . LYS A 1 310 ? -21.168 6.758 7.003 1.00 51.28 310 LYS A O 1
ATOM 2526 N N . LYS A 1 311 ? -22.927 7.360 8.242 1.00 49.78 311 LYS A N 1
ATOM 2527 C CA . LYS A 1 311 ? -22.641 8.808 8.166 1.00 49.78 311 LYS A CA 1
ATOM 2528 C C . LYS A 1 311 ? -21.388 9.219 8.944 1.00 49.78 311 LYS A C 1
ATOM 2530 O O . LYS A 1 311 ? -20.689 10.120 8.503 1.00 49.78 311 LYS A O 1
ATOM 2535 N N . ARG A 1 312 ? -21.029 8.524 10.032 1.00 48.94 312 ARG A N 1
ATOM 2536 C CA . ARG A 1 312 ? -19.720 8.725 10.692 1.00 48.94 312 ARG A CA 1
ATOM 2537 C C . ARG A 1 312 ? -18.533 8.142 9.915 1.00 48.94 312 ARG A C 1
ATOM 2539 O O . ARG A 1 312 ? -17.400 8.470 10.242 1.00 48.94 312 ARG A O 1
ATOM 2546 N N . ALA A 1 313 ? -18.776 7.309 8.903 1.00 48.22 313 ALA A N 1
ATOM 2547 C CA . ALA A 1 313 ? -17.729 6.721 8.069 1.00 48.22 313 ALA A CA 1
ATOM 2548 C C . ALA A 1 313 ? -17.496 7.477 6.744 1.00 48.22 313 ALA A C 1
ATOM 2550 O O . ALA A 1 313 ? -16.575 7.116 6.019 1.00 48.22 313 ALA A O 1
ATOM 2551 N N . THR A 1 314 ? -18.306 8.493 6.404 1.00 45.56 314 THR A N 1
ATOM 2552 C CA . THR A 1 314 ? -18.248 9.156 5.083 1.00 45.56 314 THR A CA 1
ATOM 2553 C C . THR A 1 314 ? -17.818 10.624 5.090 1.00 45.56 314 THR A C 1
ATOM 2555 O O . THR A 1 314 ? -17.641 11.162 4.006 1.00 45.56 314 THR A O 1
ATOM 2558 N N . ASP A 1 315 ? -17.587 11.250 6.251 1.00 43.41 315 ASP A N 1
ATOM 2559 C CA . ASP A 1 315 ? -17.118 12.653 6.351 1.00 43.41 315 ASP A CA 1
ATOM 2560 C C . ASP A 1 315 ? -15.673 12.779 6.882 1.00 43.41 315 ASP A C 1
ATOM 2562 O O . ASP A 1 315 ? -15.296 13.766 7.507 1.00 43.41 315 ASP A O 1
ATOM 2566 N N . GLY A 1 316 ? -14.832 11.773 6.631 1.00 46.12 316 GLY A N 1
ATOM 2567 C CA . GLY A 1 316 ? -13.427 11.784 7.046 1.00 46.12 316 GLY A CA 1
ATOM 2568 C C . GLY A 1 316 ? -12.558 10.870 6.194 1.00 46.12 316 GLY A C 1
ATOM 2569 O O . GLY A 1 316 ? -11.981 9.920 6.712 1.00 46.12 316 GLY A O 1
ATOM 2570 N N . ALA A 1 317 ? -12.514 11.120 4.886 1.00 37.81 317 ALA A N 1
ATOM 2571 C CA . ALA A 1 317 ? -11.572 10.473 3.978 1.00 37.81 317 ALA A CA 1
ATOM 2572 C C . ALA A 1 317 ? -11.127 11.465 2.894 1.00 37.81 317 ALA A C 1
ATOM 2574 O O . ALA A 1 317 ? -11.615 11.441 1.766 1.00 37.81 317 ALA A O 1
ATOM 2575 N N . ASP A 1 318 ? -10.203 12.343 3.276 1.00 43.34 318 ASP A N 1
ATOM 2576 C CA . ASP A 1 318 ? -9.088 12.708 2.406 1.00 43.34 318 ASP A CA 1
ATOM 2577 C C . ASP A 1 318 ? -7.823 12.074 3.003 1.00 43.34 318 ASP A C 1
ATOM 2579 O O . ASP A 1 318 ? -7.776 11.809 4.206 1.00 43.34 318 ASP A O 1
ATOM 2583 N N . GLU A 1 319 ? -6.836 11.865 2.142 1.00 38.19 319 GLU A N 1
ATOM 2584 C CA . GLU A 1 319 ? -5.501 11.290 2.334 1.00 38.19 319 GLU A CA 1
ATOM 2585 C C . GLU A 1 319 ? -5.321 9.853 1.832 1.00 38.19 319 GLU A C 1
ATOM 2587 O O . GLU A 1 319 ? -5.961 8.872 2.223 1.00 38.19 319 GLU A O 1
ATOM 2592 N N . GLY A 1 320 ? -4.416 9.777 0.862 1.00 36.31 320 GLY A N 1
ATOM 2593 C CA . GLY A 1 320 ? -4.269 8.695 -0.077 1.00 36.31 320 GLY A CA 1
ATOM 2594 C C . GLY A 1 320 ? -3.420 7.521 0.401 1.00 36.31 320 GLY A C 1
ATOM 2595 O O . GLY A 1 320 ? -2.418 7.643 1.090 1.00 36.31 320 GLY A O 1
ATOM 2596 N N . SER A 1 321 ? -3.763 6.389 -0.208 1.00 37.72 321 SER A N 1
ATOM 2597 C CA . SER A 1 321 ? -2.835 5.573 -0.994 1.00 37.72 321 SER A CA 1
ATOM 2598 C C . SER A 1 321 ? -1.767 4.735 -0.269 1.00 37.72 321 SER A C 1
ATOM 2600 O O . SER A 1 321 ? -0.630 5.142 -0.051 1.00 37.72 321 SER A O 1
ATOM 2602 N N . SER A 1 322 ? -2.074 3.435 -0.278 1.00 38.19 322 SER A N 1
ATOM 2603 C CA . SER A 1 322 ? -1.257 2.351 -0.852 1.00 38.19 322 SER A CA 1
ATOM 2604 C C . SER A 1 322 ? -0.379 1.479 0.052 1.00 38.19 322 SER A C 1
ATOM 2606 O O . SER A 1 322 ? 0.510 1.927 0.759 1.00 38.19 322 SER A O 1
ATOM 2608 N N . SER A 1 323 ? -0.537 0.177 -0.226 1.00 41.03 323 SER A N 1
ATOM 2609 C CA . SER A 1 323 ? 0.527 -0.827 -0.356 1.00 41.03 323 SER A CA 1
ATOM 2610 C C . SER A 1 323 ? 1.051 -1.515 0.913 1.00 41.03 323 SER A C 1
ATOM 2612 O O . SER A 1 323 ? 2.018 -1.079 1.525 1.00 41.03 323 SER A O 1
ATOM 2614 N N . SER A 1 324 ? 0.561 -2.735 1.169 1.00 41.47 324 SER A N 1
ATOM 2615 C CA . SER A 1 324 ? 1.385 -3.970 1.210 1.00 41.47 324 SER A CA 1
ATOM 2616 C C . SER A 1 324 ? 0.497 -5.178 1.571 1.00 41.47 324 SER A C 1
ATOM 2618 O O . SER A 1 324 ? -0.189 -5.184 2.580 1.00 41.47 324 SER A O 1
ATOM 2620 N N . LYS A 1 325 ? 0.209 -6.100 0.645 1.00 47.00 325 LYS A N 1
ATOM 2621 C CA . LYS A 1 325 ? 0.990 -7.274 0.198 1.00 47.00 325 LYS A CA 1
ATOM 2622 C C . LYS A 1 325 ? 1.207 -8.370 1.260 1.00 47.00 325 LYS A C 1
ATOM 2624 O O . LYS A 1 325 ? 2.132 -8.299 2.050 1.00 47.00 325 LYS A O 1
ATOM 2629 N N . LYS A 1 326 ? 0.486 -9.475 1.019 1.00 44.22 326 LYS A N 1
ATOM 2630 C CA . LYS A 1 326 ? 1.015 -10.845 0.868 1.00 44.22 326 LYS A CA 1
ATOM 2631 C C . LYS A 1 326 ? 1.528 -11.531 2.147 1.00 44.22 326 LYS A C 1
ATOM 2633 O O . LYS A 1 326 ? 2.610 -11.224 2.628 1.00 44.22 326 LYS A O 1
ATOM 2638 N N . ARG A 1 327 ? 0.846 -12.605 2.558 1.00 42.09 327 ARG A N 1
ATOM 2639 C CA . ARG A 1 327 ? 1.232 -14.013 2.289 1.00 42.09 327 ARG A CA 1
ATOM 2640 C C . ARG A 1 327 ? 0.396 -14.970 3.151 1.00 42.09 327 ARG A C 1
ATOM 2642 O O . ARG A 1 327 ? 0.401 -14.864 4.372 1.00 42.09 327 ARG A O 1
ATOM 2649 N N . ARG A 1 328 ? -0.237 -15.952 2.507 1.00 34.59 328 ARG A N 1
ATOM 2650 C CA . ARG A 1 328 ? 0.498 -17.173 2.139 1.00 34.59 328 ARG A CA 1
ATOM 2651 C C . ARG A 1 328 ? 0.950 -17.036 0.693 1.00 34.59 328 ARG A C 1
ATOM 2653 O O . ARG A 1 328 ? 0.196 -16.400 -0.078 1.00 34.59 328 ARG A O 1
#

pLDDT: mean 73.35, std 16.42, range [34.59, 98.5]

Radius of gyration: 49.89 Å; chains: 1; bounding box: 122×52×162 Å